Protein AF-A0A1F9ZGQ3-F1 (afdb_monomer_lite)

Foldseek 3Di:
DDDQCLLVLLVQLVVLVVQCVVPVDLVSLVSNLVSLVVSLVSCVPDPDPVLNVLSVQLNVLSVLLSVLVVLVVVLVVVLVVLLVVLVVVLVVLVVVLVVCCVPDPDDDPVSVVVSVVVSVVSVVVSVVVVVVSQVSLVVSLVVLLVVLLVLQLVVLCVVVPDDDPVSNVVSVCVSVVVVCVCVDPPNGSVNSSVVSSVSSVVSSVVSSVVSSVVSD

Structure (mmCIF, N/CA/C/O backbone):
data_AF-A0A1F9ZGQ3-F1
#
_entry.id   AF-A0A1F9ZGQ3-F1
#
loop_
_atom_site.group_PDB
_atom_site.id
_atom_site.type_symbol
_atom_site.label_atom_id
_atom_site.label_alt_id
_atom_site.label_comp_id
_atom_site.label_asym_id
_atom_site.label_entity_id
_atom_site.label_seq_id
_atom_site.pdbx_PDB_ins_code
_atom_site.Cartn_x
_atom_site.Cartn_y
_atom_site.Cartn_z
_atom_site.occupancy
_atom_site.B_iso_or_equiv
_atom_site.auth_seq_id
_atom_site.auth_comp_id
_atom_site.auth_asym_id
_atom_site.auth_atom_id
_atom_site.pdbx_PDB_model_num
ATOM 1 N N . MET A 1 1 ? 33.046 -3.293 -25.796 1.00 32.16 1 MET A N 1
ATOM 2 C CA . MET A 1 1 ? 31.902 -2.471 -25.339 1.00 32.16 1 MET A CA 1
ATOM 3 C C . MET A 1 1 ? 31.635 -2.837 -23.889 1.00 32.16 1 MET A C 1
ATOM 5 O O . MET A 1 1 ? 31.485 -4.028 -23.635 1.00 32.16 1 MET A O 1
ATOM 9 N N . PRO A 1 2 ? 31.697 -1.900 -22.931 1.00 33.59 2 PRO A N 1
ATOM 10 C CA . PRO A 1 2 ? 31.546 -2.249 -21.526 1.00 33.59 2 PRO A CA 1
ATOM 11 C C . PRO A 1 2 ? 30.095 -2.670 -21.285 1.00 33.59 2 PRO A C 1
ATOM 13 O O . PRO A 1 2 ? 29.173 -1.940 -21.646 1.00 33.59 2 PRO A O 1
ATOM 16 N N . LYS A 1 3 ? 29.901 -3.866 -20.717 1.00 43.22 3 LYS A N 1
ATOM 17 C CA . LYS A 1 3 ? 28.611 -4.295 -20.170 1.00 43.22 3 LYS A CA 1
ATOM 18 C C . LYS A 1 3 ? 28.161 -3.207 -19.194 1.00 43.22 3 LYS A C 1
ATOM 20 O O . LYS A 1 3 ? 28.879 -2.890 -18.249 1.00 43.22 3 LYS A O 1
ATOM 25 N N . THR A 1 4 ? 27.042 -2.572 -19.503 1.00 48.12 4 THR A N 1
ATOM 26 C CA . THR A 1 4 ? 26.415 -1.504 -18.727 1.00 48.12 4 THR A CA 1
ATOM 27 C C . THR A 1 4 ? 26.334 -1.905 -17.251 1.00 48.12 4 THR A C 1
ATOM 29 O O . THR A 1 4 ? 25.963 -3.033 -16.933 1.00 48.12 4 THR A O 1
ATOM 32 N N . GLY A 1 5 ? 26.670 -0.986 -16.339 1.00 54.16 5 GLY A N 1
ATOM 33 C CA . GLY A 1 5 ? 26.722 -1.225 -14.886 1.00 54.16 5 GLY A CA 1
ATOM 34 C C . GLY A 1 5 ? 25.419 -1.724 -14.240 1.00 54.16 5 GLY A C 1
ATOM 35 O O . GLY A 1 5 ? 25.433 -2.069 -13.066 1.00 54.16 5 GLY A O 1
ATOM 36 N N . ALA A 1 6 ? 24.323 -1.821 -15.000 1.00 53.94 6 ALA A N 1
ATOM 37 C CA . ALA A 1 6 ? 23.036 -2.370 -14.582 1.00 53.94 6 ALA A CA 1
ATOM 38 C C . ALA A 1 6 ? 23.110 -3.843 -14.134 1.00 53.94 6 ALA A C 1
ATOM 40 O O . ALA A 1 6 ? 22.459 -4.211 -13.160 1.00 53.94 6 ALA A O 1
ATOM 41 N N . GLY A 1 7 ? 23.960 -4.669 -14.759 1.00 58.22 7 GLY A N 1
ATOM 42 C CA . GLY A 1 7 ? 24.117 -6.079 -14.366 1.00 58.22 7 GLY A CA 1
ATOM 43 C C . GLY A 1 7 ? 24.691 -6.268 -12.954 1.00 58.22 7 GLY A C 1
ATOM 44 O O . GLY A 1 7 ? 24.375 -7.248 -12.285 1.00 58.22 7 GLY A O 1
ATOM 45 N N . ASN A 1 8 ? 25.471 -5.299 -12.457 1.00 68.94 8 ASN A N 1
ATOM 46 C CA . ASN A 1 8 ? 25.998 -5.314 -11.087 1.00 68.94 8 ASN A CA 1
ATOM 47 C C . ASN A 1 8 ? 24.948 -4.902 -10.037 1.00 68.94 8 ASN A C 1
ATOM 49 O O . ASN A 1 8 ? 25.186 -5.080 -8.846 1.00 68.94 8 ASN A O 1
ATOM 53 N N . LEU A 1 9 ? 23.801 -4.354 -10.457 1.00 71.00 9 LEU A N 1
ATOM 54 C CA . LEU A 1 9 ? 22.743 -3.867 -9.564 1.00 71.00 9 LEU A CA 1
ATOM 55 C C . LEU A 1 9 ? 21.660 -4.923 -9.292 1.00 71.00 9 LEU A C 1
ATOM 57 O O . LEU A 1 9 ? 20.953 -4.834 -8.292 1.00 71.00 9 LEU A O 1
ATOM 61 N N . ALA A 1 10 ? 21.554 -5.949 -10.144 1.00 75.44 10 ALA A N 1
ATOM 62 C CA . ALA A 1 10 ? 20.533 -6.990 -10.030 1.00 75.44 10 ALA A CA 1
ATOM 63 C C . ALA A 1 10 ? 20.680 -7.850 -8.761 1.00 75.44 10 ALA A C 1
ATOM 65 O O . ALA A 1 10 ? 19.680 -8.193 -8.134 1.00 75.44 10 ALA A O 1
ATOM 66 N N . GLY A 1 11 ? 21.916 -8.170 -8.359 1.00 80.31 11 GLY A N 1
ATOM 67 C CA . GLY A 1 11 ? 22.199 -8.982 -7.168 1.00 80.31 11 GLY A CA 1
ATOM 68 C C . GLY A 1 11 ? 21.742 -8.313 -5.863 1.00 80.31 11 GLY A C 1
ATOM 69 O O . GLY A 1 11 ? 20.856 -8.853 -5.197 1.00 80.31 11 GLY A O 1
ATOM 70 N N . PRO A 1 12 ? 22.268 -7.118 -5.521 1.00 85.38 12 PRO A N 1
ATOM 71 C CA . PRO A 1 12 ? 21.856 -6.380 -4.322 1.00 85.38 12 PRO A CA 1
ATOM 72 C C . PRO A 1 12 ? 20.349 -6.095 -4.270 1.00 85.38 12 PRO A C 1
ATOM 74 O O . PRO A 1 12 ? 19.721 -6.223 -3.217 1.00 85.38 12 PRO A O 1
ATOM 77 N N . PHE A 1 13 ? 19.742 -5.785 -5.420 1.00 82.62 13 PHE A N 1
ATOM 78 C CA . PHE A 1 13 ? 18.298 -5.601 -5.537 1.00 82.62 13 PHE A CA 1
ATOM 79 C C . PHE A 1 13 ? 17.508 -6.869 -5.204 1.00 82.62 13 PHE A C 1
ATOM 81 O O . PHE A 1 13 ? 16.570 -6.818 -4.409 1.00 82.62 13 PHE A O 1
ATOM 88 N N . GLN A 1 14 ? 17.880 -8.009 -5.790 1.00 80.75 14 GLN A N 1
ATOM 89 C CA . GLN A 1 14 ? 17.200 -9.282 -5.562 1.00 80.75 14 GLN A CA 1
ATOM 90 C C . GLN A 1 14 ? 17.292 -9.713 -4.090 1.00 80.75 14 GLN A C 1
ATOM 92 O O . GLN A 1 14 ? 16.313 -10.216 -3.529 1.00 80.75 14 GLN A O 1
ATOM 97 N N . GLU A 1 15 ? 18.436 -9.481 -3.445 1.00 81.88 15 GLU A N 1
ATOM 98 C CA . GLU A 1 15 ? 18.605 -9.716 -2.009 1.00 81.88 15 GLU A CA 1
ATOM 99 C C . GLU A 1 15 ? 17.685 -8.823 -1.170 1.00 81.88 15 GLU A C 1
ATOM 101 O O . GLU A 1 15 ? 17.003 -9.314 -0.267 1.00 81.88 15 GLU A O 1
ATOM 106 N N . ALA A 1 16 ? 17.625 -7.523 -1.476 1.00 79.06 16 ALA A N 1
ATOM 107 C CA . ALA A 1 16 ? 16.759 -6.587 -0.768 1.00 79.06 16 ALA A CA 1
ATOM 108 C C . ALA A 1 16 ? 15.270 -6.908 -0.969 1.00 79.06 16 ALA A C 1
ATOM 110 O O . ALA A 1 16 ? 14.500 -6.849 -0.010 1.00 79.06 16 ALA A O 1
ATOM 111 N N . LEU A 1 17 ? 14.873 -7.313 -2.178 1.00 75.00 17 LEU A N 1
ATOM 112 C CA . LEU A 1 17 ? 13.509 -7.735 -2.487 1.00 75.00 17 LEU A CA 1
ATOM 113 C C . LEU A 1 17 ? 13.118 -8.986 -1.692 1.00 75.00 17 LEU A C 1
ATOM 115 O O . LEU A 1 17 ? 12.064 -9.023 -1.060 1.00 75.00 17 LEU A O 1
ATOM 119 N N . THR A 1 18 ? 13.994 -9.992 -1.672 1.00 72.62 18 THR A N 1
ATOM 120 C CA . THR A 1 18 ? 13.776 -11.226 -0.904 1.00 72.62 18 THR A CA 1
ATOM 121 C C . THR A 1 18 ? 13.649 -10.917 0.586 1.00 72.62 18 THR A C 1
ATOM 123 O O . THR A 1 18 ? 12.718 -11.384 1.239 1.00 72.62 18 THR A O 1
ATOM 126 N N . ALA A 1 19 ? 14.534 -10.072 1.124 1.00 70.44 19 ALA A N 1
ATOM 127 C CA . ALA A 1 19 ? 14.479 -9.657 2.520 1.00 70.44 19 ALA A CA 1
ATOM 128 C C . ALA A 1 19 ? 13.178 -8.910 2.858 1.00 70.44 19 ALA A C 1
ATOM 130 O O . ALA A 1 19 ? 12.594 -9.173 3.911 1.00 70.44 19 ALA A O 1
ATOM 131 N N . ALA A 1 20 ? 12.707 -8.025 1.973 1.00 69.06 20 ALA A N 1
ATOM 132 C CA . ALA A 1 20 ? 11.453 -7.296 2.150 1.00 69.06 20 ALA A CA 1
ATOM 133 C C . ALA A 1 20 ? 10.247 -8.244 2.243 1.00 69.06 20 ALA A C 1
ATOM 135 O O . ALA A 1 20 ? 9.419 -8.078 3.135 1.00 69.06 20 ALA A O 1
ATOM 136 N N . PHE A 1 21 ? 10.184 -9.289 1.411 1.00 64.31 21 PHE A N 1
ATOM 137 C CA . PHE A 1 21 ? 9.090 -10.267 1.473 1.00 64.31 21 PHE A CA 1
ATOM 138 C C . PHE A 1 21 ? 9.198 -11.259 2.623 1.00 64.31 21 PHE A C 1
ATOM 140 O O . PHE A 1 21 ? 8.177 -11.647 3.182 1.00 64.31 21 PHE A O 1
ATOM 147 N N . SER A 1 22 ? 10.407 -11.690 2.984 1.00 58.12 22 SER A N 1
ATOM 148 C CA . SER A 1 22 ? 10.576 -12.645 4.081 1.00 58.12 22 SER A CA 1
ATOM 149 C C . SER A 1 22 ? 10.334 -12.017 5.449 1.00 58.12 22 SER A C 1
ATOM 151 O O . SER A 1 22 ? 9.858 -12.700 6.350 1.00 58.12 22 SER A O 1
ATOM 153 N N . ARG A 1 23 ? 10.694 -10.740 5.626 1.00 64.62 23 ARG A N 1
ATOM 154 C CA . ARG A 1 23 ? 10.598 -10.062 6.925 1.00 64.62 23 ARG A CA 1
ATOM 155 C C . ARG A 1 23 ? 9.358 -9.190 7.063 1.00 64.62 23 ARG A C 1
ATOM 157 O O . ARG A 1 23 ? 8.849 -9.069 8.169 1.00 64.62 23 ARG A O 1
ATOM 164 N N . MET A 1 24 ? 8.892 -8.592 5.962 1.00 61.31 24 MET A N 1
ATOM 165 C CA . MET A 1 24 ? 7.764 -7.650 5.928 1.00 61.31 24 MET A CA 1
ATOM 166 C C . MET A 1 24 ? 7.847 -6.553 7.004 1.00 61.31 24 MET A C 1
ATOM 168 O O . MET A 1 24 ? 6.832 -6.122 7.547 1.00 61.31 24 MET A O 1
ATOM 172 N N . ASP A 1 25 ? 9.065 -6.107 7.325 1.00 67.38 25 ASP A N 1
ATOM 173 C CA . ASP A 1 25 ? 9.312 -5.045 8.296 1.00 67.38 25 ASP A CA 1
ATOM 174 C C . ASP A 1 25 ? 9.717 -3.726 7.611 1.00 67.38 25 ASP A C 1
ATOM 176 O O . ASP A 1 25 ? 10.101 -3.684 6.431 1.00 67.38 25 ASP A O 1
ATOM 180 N N . ASP A 1 26 ? 9.608 -2.628 8.363 1.00 74.25 26 ASP A N 1
ATOM 181 C CA . ASP A 1 26 ? 9.894 -1.276 7.873 1.00 74.25 26 ASP A CA 1
ATOM 182 C C . ASP A 1 26 ? 11.351 -1.167 7.388 1.00 74.25 26 ASP A C 1
ATOM 184 O O . ASP A 1 26 ? 11.624 -0.539 6.367 1.00 74.25 26 ASP A O 1
ATOM 188 N N . GLY A 1 27 ? 12.293 -1.830 8.069 1.00 76.56 27 GLY A N 1
ATOM 189 C CA . GLY A 1 27 ? 13.718 -1.790 7.737 1.00 76.56 27 GLY A CA 1
ATOM 190 C C . GLY A 1 27 ? 14.042 -2.485 6.414 1.00 76.56 27 GLY A C 1
ATOM 191 O O . GLY A 1 27 ? 14.805 -1.960 5.601 1.00 76.56 27 GLY A O 1
ATOM 192 N N . ALA A 1 28 ? 13.436 -3.640 6.158 1.00 73.94 28 ALA A N 1
ATOM 193 C CA . ALA A 1 28 ? 13.592 -4.389 4.921 1.00 73.94 28 ALA A CA 1
ATOM 194 C C . ALA A 1 28 ? 12.938 -3.655 3.739 1.00 73.94 28 ALA A C 1
ATOM 196 O O . ALA A 1 28 ? 13.530 -3.568 2.661 1.00 73.94 28 ALA A O 1
ATOM 197 N N . THR A 1 29 ? 11.771 -3.043 3.960 1.00 76.94 29 THR A N 1
ATOM 198 C CA . THR A 1 29 ? 11.089 -2.207 2.956 1.00 76.94 29 THR A CA 1
ATOM 199 C C . THR A 1 29 ? 11.888 -0.936 2.646 1.00 76.94 29 THR A C 1
ATOM 201 O O . THR A 1 29 ? 12.039 -0.552 1.484 1.00 76.94 29 THR A O 1
ATOM 204 N N . PHE A 1 30 ? 12.474 -0.304 3.666 1.00 84.56 30 PHE A N 1
ATOM 205 C CA . PHE A 1 30 ? 13.338 0.863 3.496 1.00 84.56 30 PHE A CA 1
ATOM 206 C C . PHE A 1 30 ? 14.629 0.516 2.748 1.00 84.56 30 PHE A C 1
ATOM 208 O O . PHE A 1 30 ? 15.047 1.256 1.856 1.00 84.56 30 PHE A O 1
ATOM 215 N N . ARG A 1 31 ? 15.233 -0.643 3.042 1.00 87.56 31 ARG A N 1
ATOM 216 C CA . ARG A 1 31 ? 16.387 -1.152 2.291 1.00 87.56 31 ARG A CA 1
ATOM 217 C C . ARG A 1 31 ? 16.041 -1.361 0.817 1.00 87.56 31 ARG A C 1
ATOM 219 O O . ARG A 1 31 ? 16.784 -0.890 -0.037 1.00 87.56 31 ARG A O 1
ATOM 226 N N . LEU A 1 32 ? 14.903 -1.987 0.512 1.00 83.50 32 LEU A N 1
ATOM 227 C CA . LEU A 1 32 ? 14.429 -2.159 -0.866 1.00 83.50 32 LEU A CA 1
ATOM 228 C C . LEU A 1 32 ? 14.282 -0.814 -1.596 1.00 83.50 32 LEU A C 1
ATOM 230 O O . LEU A 1 32 ? 14.764 -0.656 -2.718 1.00 83.50 32 LEU A O 1
ATOM 234 N N . ARG A 1 33 ? 13.679 0.186 -0.942 1.00 89.31 33 ARG A N 1
ATOM 235 C CA . ARG A 1 33 ? 13.581 1.554 -1.475 1.00 89.31 33 ARG A CA 1
ATOM 236 C C . ARG A 1 33 ? 14.959 2.182 -1.723 1.00 89.31 33 ARG A C 1
ATOM 238 O O . ARG A 1 33 ? 15.142 2.875 -2.726 1.00 89.31 33 ARG A O 1
ATOM 245 N N . SER A 1 34 ? 15.913 1.969 -0.816 1.00 88.75 34 SER A N 1
ATOM 246 C CA . SER A 1 34 ? 17.285 2.477 -0.945 1.00 88.75 34 SER A CA 1
ATOM 247 C C . SER A 1 34 ? 17.985 1.894 -2.173 1.00 88.75 34 SER A C 1
ATOM 249 O O . SER A 1 34 ? 18.551 2.651 -2.960 1.00 88.75 34 SER A O 1
ATOM 251 N N . GLU A 1 35 ? 17.892 0.578 -2.386 1.00 89.75 35 GLU A N 1
ATOM 252 C CA . GLU A 1 35 ? 18.458 -0.077 -3.574 1.00 89.75 35 GLU A CA 1
ATOM 253 C C . GLU A 1 35 ? 17.829 0.464 -4.868 1.00 89.75 35 GLU A C 1
ATOM 255 O O . GLU A 1 35 ? 18.538 0.818 -5.809 1.00 89.75 35 GLU A O 1
ATOM 260 N N . LEU A 1 36 ? 16.499 0.615 -4.906 1.00 90.06 36 LEU A N 1
ATOM 261 C CA . LEU A 1 36 ? 15.780 1.208 -6.045 1.00 90.06 36 LEU A CA 1
ATOM 262 C C . LEU A 1 36 ? 16.209 2.653 -6.327 1.00 90.06 36 LEU A C 1
ATOM 264 O O . LEU A 1 36 ? 16.361 3.041 -7.485 1.00 90.06 36 LEU A O 1
ATOM 268 N N . SER A 1 37 ? 16.471 3.442 -5.286 1.00 90.56 37 SER A N 1
ATOM 269 C CA . SER A 1 37 ? 16.961 4.819 -5.431 1.00 90.56 37 SER A CA 1
ATOM 270 C C . SER A 1 37 ? 18.382 4.866 -6.003 1.00 90.56 37 SER A C 1
ATOM 272 O O . SER A 1 37 ? 18.665 5.687 -6.878 1.00 90.56 37 SER A O 1
ATOM 274 N N . ALA A 1 38 ? 19.264 3.967 -5.555 1.00 89.56 38 ALA A N 1
ATOM 275 C CA . ALA A 1 38 ? 20.611 3.833 -6.104 1.00 89.56 38 ALA A CA 1
ATOM 276 C C . ALA A 1 38 ? 20.570 3.394 -7.577 1.00 89.56 38 ALA A C 1
ATOM 278 O O . ALA A 1 38 ? 21.232 4.001 -8.422 1.00 89.56 38 ALA A O 1
ATOM 279 N N . MET A 1 39 ? 19.729 2.410 -7.913 1.00 88.88 39 MET A N 1
ATOM 280 C CA . MET A 1 39 ? 19.502 1.985 -9.297 1.00 88.88 39 MET A CA 1
ATOM 281 C C . MET A 1 39 ? 19.004 3.125 -10.176 1.00 88.88 39 MET A C 1
ATOM 283 O O . MET A 1 39 ? 19.549 3.337 -11.257 1.00 88.88 39 MET A O 1
ATOM 287 N N . ARG A 1 40 ? 18.028 3.904 -9.702 1.00 91.88 40 ARG A N 1
ATOM 288 C CA . ARG A 1 40 ? 17.504 5.064 -10.429 1.00 91.88 40 ARG A CA 1
ATOM 289 C C . ARG A 1 40 ? 18.613 6.050 -10.777 1.00 91.88 40 ARG A C 1
ATOM 291 O O . ARG A 1 40 ? 18.685 6.496 -11.916 1.00 91.88 40 ARG A O 1
ATOM 298 N N . ALA A 1 41 ? 19.499 6.356 -9.828 1.00 89.31 41 ALA A N 1
ATOM 299 C CA . ALA A 1 41 ? 20.612 7.277 -10.050 1.00 89.31 41 ALA A CA 1
ATOM 300 C C . ALA A 1 41 ? 21.588 6.771 -11.127 1.00 89.31 41 ALA A C 1
ATOM 302 O O . ALA A 1 41 ? 22.045 7.553 -11.959 1.00 89.31 41 ALA A O 1
ATOM 303 N N . VAL A 1 42 ? 21.876 5.465 -11.149 1.00 87.00 42 VAL A N 1
ATOM 304 C CA . VAL A 1 42 ? 22.760 4.863 -12.159 1.00 87.00 42 VAL A CA 1
ATOM 305 C C . VAL A 1 42 ? 22.091 4.818 -13.535 1.00 87.00 42 VAL A C 1
ATOM 307 O O . VAL A 1 42 ? 22.718 5.154 -14.540 1.00 87.00 42 VAL A O 1
ATOM 310 N N . VAL A 1 43 ? 20.817 4.425 -13.594 1.00 87.31 43 VAL A N 1
ATOM 311 C CA . VAL A 1 43 ? 20.072 4.269 -14.853 1.00 87.31 43 VAL A CA 1
ATOM 312 C C . VAL A 1 43 ? 19.701 5.625 -15.464 1.00 87.31 43 VAL A C 1
ATOM 314 O O . VAL A 1 43 ? 19.702 5.749 -16.686 1.00 87.31 43 VAL A O 1
ATOM 317 N N . ALA A 1 44 ? 19.473 6.665 -14.656 1.00 86.75 44 ALA A N 1
ATOM 318 C CA . ALA A 1 44 ? 19.154 8.013 -15.136 1.00 86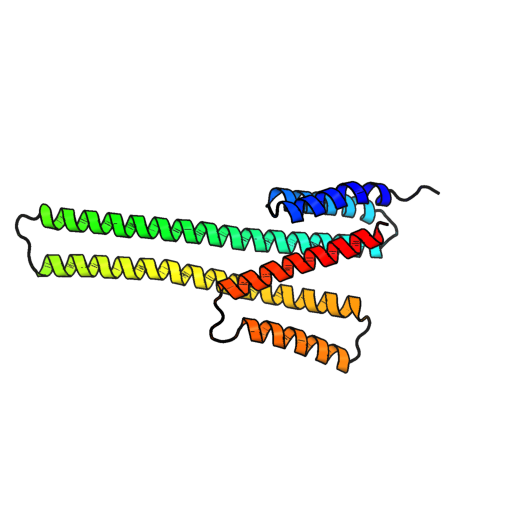.75 44 ALA A CA 1
ATOM 319 C C . ALA A 1 44 ? 20.271 8.640 -15.990 1.00 86.75 44 ALA A C 1
ATOM 321 O O . ALA A 1 44 ? 19.990 9.451 -16.870 1.00 86.75 44 ALA A O 1
ATOM 322 N N . GLY A 1 45 ? 21.531 8.252 -15.765 1.00 79.56 45 GLY A N 1
ATOM 323 C CA . GLY A 1 45 ? 22.664 8.644 -16.613 1.00 79.56 45 GLY A CA 1
ATOM 324 C C . GLY A 1 45 ? 22.802 7.819 -17.902 1.00 79.56 45 GLY A C 1
ATOM 325 O O . GLY A 1 45 ? 23.699 8.074 -18.706 1.00 79.56 45 GLY A O 1
ATOM 326 N N . GLY A 1 46 ? 21.956 6.803 -18.088 1.00 78.31 46 GLY A N 1
ATOM 327 C CA . GLY A 1 46 ? 21.980 5.873 -19.212 1.00 78.31 46 GLY A CA 1
ATOM 328 C C . GLY A 1 46 ? 21.093 6.287 -20.392 1.00 78.31 46 GLY A C 1
ATOM 329 O O . GLY A 1 46 ? 20.371 7.278 -20.359 1.00 78.31 46 GLY A O 1
ATOM 330 N N . LYS A 1 47 ? 21.148 5.492 -21.470 1.00 78.31 47 LYS A N 1
ATOM 331 C CA . LYS A 1 47 ? 20.301 5.666 -22.670 1.00 78.31 47 LYS A CA 1
ATOM 332 C C . LYS A 1 47 ? 18.993 4.865 -22.621 1.00 78.31 47 LYS A C 1
ATOM 334 O O . LYS A 1 47 ? 18.137 5.071 -23.477 1.00 78.31 47 LYS A O 1
ATOM 339 N N . ASP A 1 48 ? 18.856 3.955 -21.660 1.00 85.56 48 ASP A N 1
ATOM 340 C CA . ASP A 1 48 ? 17.719 3.042 -21.557 1.00 85.56 48 ASP A CA 1
ATOM 341 C C . ASP A 1 48 ? 16.568 3.688 -20.773 1.00 85.56 48 ASP A C 1
ATOM 343 O O . ASP A 1 48 ? 16.517 3.661 -19.541 1.00 85.56 48 ASP A O 1
ATOM 347 N N . LYS A 1 49 ? 15.663 4.328 -21.519 1.00 87.44 49 LYS A N 1
ATOM 348 C CA . LYS A 1 49 ? 14.495 5.019 -20.960 1.00 87.44 49 LYS A CA 1
ATOM 349 C C . LYS A 1 49 ? 13.446 4.050 -20.415 1.00 87.44 49 LYS A C 1
ATOM 351 O O . LYS A 1 49 ? 12.747 4.402 -19.469 1.00 87.44 49 LYS A O 1
ATOM 356 N N . ASP A 1 50 ? 13.360 2.847 -20.972 1.00 86.81 50 ASP A N 1
ATOM 357 C CA . ASP A 1 50 ? 12.372 1.848 -20.563 1.00 86.81 50 ASP A CA 1
ATOM 358 C C . ASP A 1 50 ? 12.781 1.189 -19.244 1.00 86.81 50 ASP A C 1
ATOM 360 O O . ASP A 1 50 ? 11.941 0.955 -18.367 1.00 86.81 50 ASP A O 1
ATOM 364 N N . LEU A 1 51 ? 14.082 0.950 -19.057 1.00 88.38 51 LEU A N 1
ATOM 365 C CA . LEU A 1 51 ? 14.627 0.529 -17.772 1.00 88.38 51 LEU A CA 1
ATOM 366 C C . LEU A 1 51 ? 14.434 1.617 -16.710 1.00 88.38 51 LEU A C 1
ATOM 368 O O . LEU A 1 51 ? 13.996 1.302 -15.605 1.00 88.38 51 LEU A O 1
ATOM 372 N N . LEU A 1 52 ? 14.688 2.889 -17.044 1.00 90.81 52 LEU A N 1
ATOM 373 C CA . LEU A 1 52 ? 14.464 4.006 -16.119 1.00 90.81 52 LEU A CA 1
ATOM 374 C C . LEU A 1 52 ? 13.000 4.084 -15.671 1.00 90.81 52 LEU A C 1
ATOM 376 O O . LEU A 1 52 ? 12.734 4.131 -14.472 1.00 90.81 52 LEU A O 1
ATOM 380 N N . ALA A 1 53 ? 12.056 4.013 -16.614 1.00 90.19 53 ALA A N 1
ATOM 381 C CA . ALA A 1 53 ? 10.626 4.013 -16.311 1.00 90.19 53 ALA A CA 1
ATOM 382 C C . ALA A 1 53 ? 10.218 2.821 -15.425 1.00 90.19 53 ALA A C 1
ATOM 384 O O . ALA A 1 53 ? 9.368 2.946 -14.546 1.00 90.19 53 ALA A O 1
ATOM 385 N N . SER A 1 54 ? 10.839 1.657 -15.619 1.00 87.94 54 SER A N 1
ATOM 386 C CA . SER A 1 54 ? 10.569 0.466 -14.803 1.00 87.94 54 SER A CA 1
ATOM 387 C C . SER A 1 54 ? 11.116 0.607 -13.379 1.00 87.94 54 SER A C 1
ATOM 389 O O . SER A 1 54 ? 10.434 0.235 -12.423 1.00 87.94 54 SER A O 1
ATOM 391 N N . VAL A 1 55 ? 12.295 1.220 -13.216 1.00 91.25 55 VAL A N 1
ATOM 392 C CA . VAL A 1 55 ? 12.840 1.576 -11.897 1.00 91.25 55 VAL A CA 1
ATOM 393 C C . VAL A 1 55 ? 11.952 2.603 -11.194 1.00 91.25 55 VAL A C 1
ATOM 395 O O . VAL A 1 55 ? 11.647 2.422 -10.017 1.00 91.25 55 VAL A O 1
ATOM 398 N N . ASP A 1 56 ? 11.506 3.644 -11.901 1.00 93.25 56 ASP A N 1
ATOM 399 C CA . ASP A 1 56 ? 10.633 4.682 -11.342 1.00 93.25 56 ASP A CA 1
ATOM 400 C C . ASP A 1 56 ? 9.309 4.086 -10.839 1.00 93.25 56 ASP A C 1
ATOM 402 O O . ASP A 1 56 ? 8.927 4.330 -9.694 1.00 93.25 56 ASP A O 1
ATOM 406 N N . ARG A 1 57 ? 8.664 3.217 -11.630 1.00 90.88 57 ARG A N 1
ATOM 407 C CA . ARG A 1 57 ? 7.425 2.526 -11.227 1.00 90.88 57 ARG A CA 1
ATOM 408 C C . ARG A 1 57 ? 7.623 1.598 -10.028 1.00 90.88 57 ARG A C 1
ATOM 410 O O . ARG A 1 57 ? 6.779 1.557 -9.136 1.00 90.88 57 ARG A O 1
ATOM 417 N N . ALA A 1 58 ? 8.732 0.857 -9.976 1.00 85.31 58 ALA A N 1
ATOM 418 C CA . ALA A 1 58 ? 9.049 0.008 -8.827 1.00 85.31 58 ALA A CA 1
ATOM 419 C C . ALA A 1 58 ? 9.305 0.838 -7.560 1.00 85.31 58 ALA A C 1
ATOM 421 O O . ALA A 1 58 ? 8.805 0.503 -6.484 1.00 85.31 58 ALA A O 1
ATOM 422 N N . LEU A 1 59 ? 10.043 1.945 -7.683 1.00 91.50 59 LEU A N 1
ATOM 423 C CA . LEU A 1 59 ? 10.317 2.859 -6.577 1.00 91.50 59 LEU A CA 1
ATOM 424 C C . LEU A 1 59 ? 9.036 3.520 -6.058 1.00 91.50 59 LEU A C 1
ATOM 426 O O . LEU A 1 59 ? 8.846 3.624 -4.844 1.00 91.50 59 LEU A O 1
ATOM 430 N N . GLU A 1 60 ? 8.153 3.937 -6.961 1.00 92.31 60 GLU A N 1
ATOM 431 C CA . GLU A 1 60 ? 6.856 4.512 -6.622 1.00 92.31 60 GLU A CA 1
ATOM 432 C C . GLU A 1 60 ? 5.956 3.500 -5.904 1.00 92.31 60 GLU A C 1
ATOM 434 O O . GLU A 1 60 ? 5.445 3.811 -4.827 1.00 92.31 60 GLU A O 1
ATOM 439 N N . ALA A 1 61 ? 5.836 2.271 -6.417 1.00 83.81 61 ALA A N 1
ATOM 440 C CA . ALA A 1 61 ? 5.049 1.215 -5.782 1.00 83.81 61 ALA A CA 1
ATOM 441 C C . ALA A 1 61 ? 5.543 0.890 -4.362 1.00 83.81 61 ALA A C 1
ATOM 443 O O . ALA A 1 61 ? 4.744 0.839 -3.425 1.00 83.81 61 ALA A O 1
ATOM 444 N N . VAL A 1 62 ? 6.861 0.738 -4.172 1.00 83.31 62 VAL A N 1
ATOM 445 C CA . VAL A 1 62 ? 7.460 0.509 -2.843 1.00 83.31 62 VAL A CA 1
ATOM 446 C C . VAL A 1 62 ? 7.239 1.711 -1.924 1.00 83.31 62 VAL A C 1
ATOM 448 O O . VAL A 1 62 ? 6.943 1.541 -0.742 1.00 83.31 62 VAL A O 1
ATOM 451 N N . GLY A 1 63 ? 7.342 2.934 -2.451 1.00 87.31 63 GLY A N 1
ATOM 452 C CA . GLY A 1 63 ? 7.084 4.157 -1.696 1.00 87.31 63 GLY A CA 1
ATOM 453 C C . GLY A 1 63 ? 5.638 4.269 -1.214 1.00 87.31 63 GLY A C 1
ATOM 454 O O . GLY A 1 63 ? 5.414 4.546 -0.035 1.00 87.31 63 GLY A O 1
ATOM 455 N N . ARG A 1 64 ? 4.671 4.008 -2.100 1.00 88.88 64 ARG A N 1
ATOM 456 C CA . ARG A 1 64 ? 3.235 4.018 -1.787 1.00 88.88 64 ARG A CA 1
ATOM 457 C C . ARG A 1 64 ? 2.870 2.907 -0.799 1.00 88.88 64 ARG A C 1
ATOM 459 O O . ARG A 1 64 ? 2.155 3.176 0.163 1.00 88.88 64 ARG A O 1
ATOM 466 N N . PHE A 1 65 ? 3.414 1.699 -0.974 1.00 81.94 65 PHE A N 1
ATOM 467 C CA . PHE A 1 65 ? 3.212 0.599 -0.027 1.00 81.94 65 PHE A CA 1
ATOM 468 C C . PHE A 1 65 ? 3.768 0.929 1.359 1.00 81.94 65 PHE A C 1
ATOM 470 O O . PHE A 1 65 ? 3.062 0.761 2.346 1.00 81.94 65 PHE A O 1
ATOM 477 N N . HIS A 1 66 ? 4.995 1.451 1.447 1.00 83.31 66 HIS A N 1
ATOM 478 C CA . HIS A 1 66 ? 5.593 1.838 2.725 1.00 83.31 66 HIS A CA 1
ATOM 479 C C . HIS A 1 66 ? 4.778 2.923 3.441 1.00 83.31 66 HIS A C 1
ATOM 481 O O . HIS A 1 66 ? 4.563 2.822 4.648 1.00 83.31 66 HIS A O 1
ATOM 487 N N . ALA A 1 67 ? 4.321 3.951 2.715 1.00 87.56 67 ALA A N 1
ATOM 488 C CA . ALA A 1 67 ? 3.478 5.005 3.277 1.00 87.56 67 ALA A CA 1
ATOM 489 C C . ALA A 1 67 ? 2.174 4.421 3.842 1.00 87.56 67 ALA A C 1
ATOM 491 O O . ALA A 1 67 ? 1.893 4.586 5.027 1.00 87.56 67 ALA A O 1
ATOM 492 N N . PHE A 1 68 ? 1.455 3.633 3.037 1.00 83.94 68 PHE A N 1
ATOM 493 C CA . PHE A 1 68 ? 0.214 2.994 3.466 1.00 83.94 68 PHE A CA 1
ATOM 494 C C . PHE A 1 68 ? 0.422 2.043 4.652 1.00 83.94 68 PHE A C 1
ATOM 496 O O . PHE A 1 68 ? -0.304 2.105 5.639 1.00 83.94 68 PHE A O 1
ATOM 503 N N . ALA A 1 69 ? 1.447 1.189 4.599 1.00 79.06 69 ALA A N 1
ATOM 504 C CA . ALA A 1 69 ? 1.779 0.263 5.677 1.00 79.06 69 ALA A CA 1
ATOM 505 C C . ALA A 1 69 ? 2.130 0.995 6.980 1.00 79.06 69 ALA A C 1
ATOM 507 O O . ALA A 1 69 ? 1.708 0.565 8.053 1.00 79.06 69 ALA A O 1
ATOM 508 N N . SER A 1 70 ? 2.851 2.117 6.891 1.00 81.38 70 SER A N 1
ATOM 509 C CA . SER A 1 70 ? 3.188 2.952 8.049 1.00 81.38 70 SER A CA 1
ATOM 510 C C . SER A 1 70 ? 1.944 3.594 8.660 1.00 81.38 70 SER A C 1
ATOM 512 O O . SER A 1 70 ? 1.800 3.597 9.881 1.00 81.38 70 SER A O 1
ATOM 514 N N . GLU A 1 71 ? 1.020 4.089 7.834 1.00 85.00 71 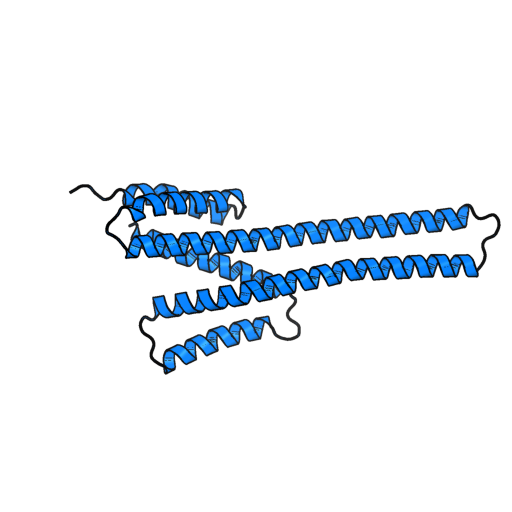GLU A N 1
ATOM 515 C CA . GLU A 1 71 ? -0.239 4.686 8.289 1.00 85.00 71 GLU A CA 1
ATOM 516 C C . GLU A 1 71 ? -1.164 3.641 8.926 1.00 85.00 71 GLU A C 1
ATOM 518 O O . GLU A 1 71 ? -1.684 3.868 10.019 1.00 85.00 71 GLU A O 1
ATOM 523 N N . VAL A 1 72 ? -1.289 2.452 8.325 1.00 78.25 72 VAL A N 1
ATOM 524 C CA . VAL A 1 72 ? -2.039 1.324 8.903 1.00 78.25 72 VAL A CA 1
ATOM 525 C C . VAL A 1 72 ? -1.418 0.870 10.227 1.00 78.25 72 VAL A C 1
ATOM 527 O O . VAL A 1 72 ? -2.133 0.677 11.208 1.00 78.25 72 VAL A O 1
ATOM 530 N N . LYS A 1 73 ? -0.091 0.730 10.305 1.00 74.50 73 LYS A N 1
ATOM 531 C CA . LYS A 1 73 ? 0.612 0.325 11.533 1.00 74.50 73 LYS A CA 1
ATOM 532 C C . LYS A 1 73 ? 0.493 1.379 12.633 1.00 74.50 73 LYS A C 1
ATOM 534 O O . LYS A 1 73 ? 0.213 1.031 13.780 1.00 74.50 73 LYS A O 1
ATOM 539 N N . GLY A 1 74 ? 0.660 2.655 12.286 1.00 69.31 74 GLY A N 1
ATOM 540 C CA . GLY A 1 74 ? 0.443 3.782 13.191 1.00 69.31 74 GLY A CA 1
ATOM 541 C C . GLY A 1 74 ? -0.991 3.814 13.714 1.00 69.31 74 GLY A C 1
ATOM 542 O O . GLY A 1 74 ? -1.205 4.002 14.910 1.00 69.31 74 GLY A O 1
ATOM 543 N N . PHE A 1 75 ? -1.964 3.527 12.850 1.00 70.56 75 PHE A N 1
ATOM 544 C CA . PHE A 1 75 ? -3.363 3.399 13.231 1.00 70.56 75 PHE A CA 1
ATOM 545 C C . PHE A 1 75 ? -3.613 2.225 14.188 1.00 70.56 75 PHE A C 1
ATOM 547 O O . PHE A 1 75 ? -4.246 2.420 15.223 1.00 70.56 75 PHE A O 1
ATOM 554 N N . VAL A 1 76 ? -3.102 1.024 13.892 1.00 67.31 76 VAL A N 1
ATOM 555 C CA . VAL A 1 76 ? -3.263 -0.160 14.758 1.00 67.31 76 VAL A CA 1
ATOM 556 C C . VAL A 1 76 ? -2.655 0.094 16.138 1.00 67.31 76 VAL A C 1
ATOM 558 O O . VAL A 1 76 ? -3.326 -0.110 17.147 1.00 67.31 76 VAL A O 1
ATOM 561 N N . LEU A 1 77 ? -1.429 0.624 16.190 1.00 61.59 77 LEU A N 1
ATOM 562 C CA . LEU A 1 77 ? -0.769 0.974 17.447 1.00 61.59 77 LEU A CA 1
ATOM 563 C C . LEU A 1 77 ? -1.538 2.063 18.204 1.00 61.59 77 LEU A C 1
ATOM 565 O O . LEU A 1 77 ? -1.769 1.924 19.403 1.00 61.59 77 LEU A O 1
ATOM 569 N N . SER A 1 78 ? -1.979 3.124 17.522 1.00 55.84 78 SER A N 1
ATOM 570 C CA . SER A 1 78 ? -2.779 4.184 18.142 1.00 55.84 78 SER A CA 1
ATOM 571 C C . SER A 1 78 ? -4.103 3.650 18.679 1.00 55.84 78 SER A C 1
ATOM 573 O O . SER A 1 78 ? -4.496 4.031 19.776 1.00 55.84 78 SER A O 1
ATOM 575 N N . ARG A 1 79 ? -4.783 2.762 17.948 1.00 64.50 79 ARG A N 1
ATOM 576 C CA . ARG A 1 79 ? -6.030 2.127 18.386 1.00 64.50 79 ARG A CA 1
ATOM 577 C C . ARG A 1 79 ? -5.802 1.295 19.646 1.00 64.50 79 ARG A C 1
ATOM 579 O O . ARG A 1 79 ? -6.584 1.411 20.585 1.00 64.50 79 ARG A O 1
ATOM 586 N N . ASP A 1 80 ? -4.715 0.529 19.703 1.00 60.41 80 ASP A N 1
ATOM 587 C CA . ASP A 1 80 ? -4.359 -0.283 20.870 1.00 60.41 80 ASP A CA 1
ATOM 588 C C . ASP A 1 80 ? -4.003 0.579 22.092 1.00 60.41 80 ASP A C 1
ATOM 590 O O . ASP A 1 80 ? -4.424 0.273 23.211 1.00 60.41 80 ASP A O 1
ATOM 594 N N . PHE A 1 81 ? -3.267 1.679 21.899 1.00 56.53 81 PHE A N 1
ATOM 595 C CA . PHE A 1 81 ? -2.970 2.636 22.969 1.00 56.53 81 PHE A CA 1
ATOM 596 C C . PHE A 1 81 ? -4.221 3.383 23.437 1.00 56.53 81 PHE A C 1
ATOM 598 O O . PHE A 1 81 ? -4.427 3.486 24.642 1.00 56.53 81 PHE A O 1
ATOM 605 N N . SER A 1 82 ? -5.086 3.847 22.532 1.00 55.00 82 SER A N 1
ATOM 606 C CA . SER A 1 82 ? -6.346 4.514 22.881 1.00 55.00 82 SER A CA 1
ATOM 607 C C . SER A 1 82 ? -7.328 3.569 23.578 1.00 55.00 82 SER A C 1
ATOM 609 O O . SER A 1 82 ? -7.982 3.977 24.534 1.00 55.00 82 SER A O 1
ATOM 611 N N . ALA A 1 83 ? -7.398 2.298 23.171 1.00 59.59 83 ALA A N 1
ATOM 612 C CA . ALA A 1 83 ? -8.206 1.286 23.851 1.00 59.59 83 ALA A CA 1
ATOM 613 C C . ALA A 1 83 ? -7.683 0.999 25.269 1.00 59.59 83 ALA A C 1
ATOM 615 O O . ALA A 1 83 ? -8.466 0.922 26.214 1.00 59.59 83 ALA A O 1
ATOM 616 N N . LYS A 1 84 ? -6.358 0.896 25.444 1.00 55.09 84 LYS A N 1
ATOM 617 C CA . LYS A 1 84 ? -5.732 0.734 26.768 1.00 55.09 84 LYS A CA 1
ATOM 618 C C . LYS A 1 84 ? -5.897 1.973 27.649 1.00 55.09 84 LYS A C 1
ATOM 620 O O . LYS A 1 84 ? -6.252 1.829 28.811 1.00 55.09 84 LYS A O 1
ATOM 625 N N . ALA A 1 85 ? -5.682 3.173 27.111 1.00 53.97 85 ALA A N 1
ATOM 626 C CA . ALA A 1 85 ? -5.886 4.435 27.824 1.00 53.97 85 ALA A CA 1
ATOM 627 C C . ALA A 1 85 ? -7.343 4.581 28.279 1.00 53.97 85 ALA A C 1
ATOM 629 O O . ALA A 1 85 ? -7.597 4.843 29.446 1.00 53.97 85 ALA A O 1
ATOM 630 N N . SER A 1 86 ? -8.297 4.265 27.401 1.00 52.03 86 SER A N 1
ATOM 631 C CA . SER A 1 86 ? -9.711 4.212 27.759 1.00 52.03 86 SER A CA 1
ATOM 632 C C . SER A 1 86 ? -10.009 3.218 28.887 1.00 52.03 86 SER A C 1
ATOM 634 O O . SER A 1 86 ? -10.871 3.505 29.715 1.00 52.03 86 SER A O 1
ATOM 636 N N . LEU A 1 87 ? -9.367 2.047 28.914 1.00 54.31 87 LEU A N 1
ATOM 637 C CA . LEU A 1 87 ? -9.542 1.081 30.003 1.00 54.31 87 LEU A CA 1
ATOM 638 C C . LEU A 1 87 ? -8.997 1.625 31.328 1.00 54.31 87 LEU A C 1
ATOM 640 O O . LEU A 1 87 ? -9.638 1.440 32.361 1.00 54.31 87 LEU A O 1
ATOM 644 N N . TYR A 1 88 ? -7.854 2.317 31.302 1.00 51.31 88 TYR A N 1
ATOM 645 C CA . TYR A 1 88 ? -7.307 2.987 32.483 1.00 51.31 88 TYR A CA 1
ATOM 646 C C . TYR A 1 88 ? -8.195 4.139 32.962 1.00 51.31 88 TYR A C 1
ATOM 648 O O . TYR A 1 88 ? -8.406 4.254 34.165 1.00 51.31 88 TYR A O 1
ATOM 656 N N . ASP A 1 89 ? -8.769 4.933 32.056 1.00 55.72 89 ASP A N 1
ATOM 657 C CA . ASP A 1 89 ? -9.700 6.011 32.408 1.00 55.72 89 ASP A CA 1
ATOM 658 C C . ASP A 1 89 ? -10.973 5.453 33.055 1.00 55.72 89 ASP A C 1
ATOM 660 O O . ASP A 1 89 ? -11.372 5.905 34.126 1.00 55.72 89 ASP A O 1
ATOM 664 N N . ILE A 1 90 ? -11.572 4.408 32.471 1.00 53.44 90 ILE A N 1
ATOM 665 C CA . ILE A 1 90 ? -12.737 3.726 33.059 1.00 53.44 90 ILE A CA 1
ATOM 666 C C . ILE A 1 90 ? -12.379 3.125 34.428 1.00 53.44 90 ILE A C 1
ATOM 668 O O . ILE A 1 90 ? -13.143 3.264 35.382 1.00 53.44 90 ILE A O 1
ATOM 672 N N . GLY A 1 91 ? -11.211 2.485 34.549 1.00 47.19 91 GLY A N 1
ATOM 673 C CA . GLY A 1 91 ? -10.733 1.909 35.807 1.00 47.19 91 GLY A CA 1
ATOM 674 C C . GLY A 1 91 ? -10.487 2.957 36.898 1.00 47.19 91 GLY A C 1
ATOM 675 O O . GLY A 1 91 ? -10.897 2.759 38.038 1.00 47.19 91 GLY A O 1
ATOM 676 N N . SER A 1 92 ? -9.876 4.090 36.547 1.00 50.94 92 SER A N 1
ATOM 677 C CA . SER A 1 92 ? -9.622 5.225 37.444 1.00 50.94 92 SER A CA 1
ATOM 678 C C . SER A 1 92 ? -10.925 5.849 37.950 1.00 50.94 92 SER A C 1
ATOM 680 O O . SER A 1 92 ? -11.093 6.063 39.151 1.00 50.94 92 SER A O 1
ATOM 682 N N . ILE A 1 93 ? -11.895 6.058 37.056 1.00 54.59 93 ILE A N 1
ATOM 683 C CA . ILE A 1 93 ? -13.208 6.607 37.411 1.00 54.59 93 ILE A CA 1
ATOM 684 C C . ILE A 1 93 ? -13.975 5.641 38.328 1.00 54.59 93 ILE A C 1
ATOM 686 O O . ILE A 1 93 ? -14.548 6.083 39.322 1.00 54.59 93 ILE A O 1
ATOM 690 N N . GLY A 1 94 ? -13.934 4.331 38.061 1.00 49.91 94 GLY A N 1
ATOM 691 C CA . GLY A 1 94 ? -14.553 3.324 38.930 1.00 49.91 94 GLY A CA 1
ATOM 692 C C . GLY A 1 94 ? -13.938 3.276 40.336 1.00 49.91 94 GLY A C 1
ATOM 693 O O . GLY A 1 94 ? -14.663 3.163 41.324 1.00 49.91 94 GLY A O 1
ATOM 694 N N . ILE A 1 95 ? -12.613 3.429 40.454 1.00 51.97 95 ILE A N 1
ATOM 695 C CA . ILE A 1 95 ? -11.921 3.519 41.752 1.00 51.97 95 ILE A CA 1
ATOM 696 C C . ILE A 1 95 ? -12.362 4.773 42.518 1.00 51.97 95 ILE A C 1
ATOM 698 O O . ILE A 1 95 ? -12.722 4.668 43.689 1.00 51.97 95 ILE A O 1
ATOM 702 N N . LEU A 1 96 ? -12.409 5.933 41.855 1.00 53.25 96 LEU A N 1
ATOM 703 C CA . LEU A 1 96 ? -12.863 7.193 42.456 1.00 53.25 96 LEU A CA 1
ATOM 704 C C . LEU A 1 96 ? -14.335 7.143 42.888 1.00 53.25 96 LEU A C 1
ATOM 706 O O . LEU A 1 96 ? -14.718 7.769 43.876 1.00 53.25 96 LEU A O 1
ATOM 710 N N . ALA A 1 97 ? -15.184 6.413 42.167 1.00 51.56 97 ALA A N 1
ATOM 711 C CA . ALA A 1 97 ? -16.582 6.239 42.536 1.00 51.56 97 ALA A CA 1
ATOM 712 C C . ALA A 1 97 ? -16.748 5.352 43.775 1.00 51.56 97 ALA A C 1
ATOM 714 O O . ALA A 1 97 ? -17.496 5.705 44.689 1.00 51.56 97 ALA A O 1
ATOM 715 N N . VAL A 1 98 ? -16.004 4.245 43.846 1.00 54.88 98 VAL A N 1
ATOM 716 C CA . VAL A 1 98 ? -15.961 3.377 45.032 1.00 54.88 98 VAL A CA 1
ATOM 717 C C . VAL A 1 98 ? -15.403 4.137 46.236 1.00 54.88 98 VAL A C 1
ATOM 719 O O . VAL A 1 98 ? -16.006 4.103 47.307 1.00 54.88 98 VAL A O 1
ATOM 722 N N . GLU A 1 99 ? -14.311 4.882 46.061 1.00 51.66 99 GLU A N 1
ATOM 723 C CA . GLU A 1 99 ? -13.731 5.735 47.101 1.00 51.66 99 GLU A CA 1
ATOM 724 C C . GLU A 1 99 ? -14.748 6.765 47.612 1.00 51.66 99 GLU A C 1
ATOM 726 O O . GLU A 1 99 ? -14.965 6.860 48.819 1.00 51.66 99 GLU A O 1
ATOM 731 N N . ASN A 1 100 ? -15.437 7.478 46.714 1.00 56.28 100 ASN A N 1
ATOM 732 C CA . ASN A 1 100 ? -16.448 8.477 47.077 1.00 56.28 100 ASN A CA 1
ATOM 733 C C . ASN A 1 100 ? -17.651 7.887 47.825 1.00 56.28 100 ASN A C 1
ATOM 735 O O . ASN A 1 100 ? -18.266 8.577 48.636 1.00 56.28 100 ASN A O 1
ATOM 739 N N . ILE A 1 101 ? -18.019 6.632 47.557 1.00 57.81 101 ILE A N 1
ATOM 740 C CA . ILE A 1 101 ? -19.087 5.938 48.289 1.00 57.81 101 ILE A CA 1
ATOM 741 C C . ILE A 1 101 ? -18.601 5.532 49.683 1.00 57.81 101 ILE A C 1
ATOM 743 O O . ILE A 1 101 ? -19.319 5.737 50.660 1.00 57.81 101 ILE A O 1
ATOM 747 N N . LEU A 1 102 ? -17.390 4.976 49.780 1.00 55.31 102 LEU A N 1
ATOM 748 C CA . LEU A 1 102 ? -16.817 4.473 51.032 1.00 55.31 102 LEU A CA 1
ATOM 749 C C . LEU A 1 102 ? -16.418 5.586 52.011 1.00 55.31 102 LEU A C 1
ATOM 751 O O . LEU A 1 102 ? -16.436 5.366 53.218 1.00 55.31 102 LEU A O 1
ATOM 755 N N . THR A 1 103 ? -16.068 6.769 51.506 1.00 59.00 103 THR A N 1
ATOM 756 C CA . THR A 1 103 ? -15.631 7.922 52.315 1.00 59.00 103 THR A CA 1
ATOM 757 C C . THR A 1 103 ? -16.745 8.932 52.604 1.00 59.00 103 THR A C 1
ATOM 759 O O . THR A 1 103 ? -16.521 9.915 53.308 1.00 59.00 103 THR A O 1
ATOM 762 N N . ALA A 1 104 ? -17.961 8.721 52.091 1.00 59.16 104 ALA A N 1
ATOM 763 C CA . ALA A 1 104 ? -19.065 9.651 52.300 1.00 59.16 104 ALA A CA 1
ATOM 764 C C . ALA A 1 104 ? -19.703 9.515 53.694 1.00 59.16 104 ALA A C 1
ATOM 766 O O . ALA A 1 104 ? -20.305 8.492 54.007 1.00 59.16 104 ALA A O 1
ATOM 767 N N . ASP A 1 105 ? -19.728 10.616 54.457 1.00 57.00 105 ASP A N 1
ATOM 768 C CA . ASP A 1 105 ? -20.432 10.716 55.753 1.00 57.00 105 ASP A CA 1
ATOM 769 C C . ASP A 1 105 ? -21.937 10.370 55.677 1.00 57.00 105 ASP A C 1
ATOM 771 O O . ASP A 1 105 ? -22.531 9.916 56.656 1.00 57.00 105 ASP A O 1
ATOM 775 N N . ARG A 1 106 ? -22.583 10.582 54.516 1.00 58.38 106 ARG A N 1
ATOM 776 C CA . ARG A 1 106 ? -23.943 10.102 54.200 1.00 58.38 106 ARG A CA 1
ATOM 777 C C . ARG A 1 106 ? -24.062 9.736 52.720 1.00 58.38 106 ARG A C 1
ATOM 779 O O . ARG A 1 106 ? -23.979 10.605 51.849 1.00 58.38 106 ARG A O 1
ATOM 786 N N . VAL A 1 107 ? -24.323 8.463 52.435 1.00 58.47 107 VAL A N 1
ATOM 787 C CA . VAL A 1 107 ? -24.618 7.970 51.082 1.00 58.47 107 VAL A CA 1
ATOM 788 C C . VAL A 1 107 ? -26.073 8.309 50.737 1.00 58.47 107 VAL A C 1
ATOM 790 O O . VAL A 1 107 ? -26.990 7.898 51.444 1.00 58.47 107 VAL A O 1
ATOM 793 N N . SER A 1 108 ? -26.305 9.077 49.666 1.00 64.62 108 SER A N 1
ATOM 794 C CA . SER A 1 108 ? -27.653 9.403 49.177 1.00 64.62 108 SER A CA 1
ATOM 795 C C . SER A 1 108 ? -27.913 8.769 47.811 1.00 64.62 108 SER A C 1
ATOM 797 O O . SER A 1 108 ? -27.008 8.661 46.982 1.00 64.62 108 SER A O 1
ATOM 799 N N . LEU A 1 109 ? -29.169 8.386 47.553 1.00 53.00 109 LEU A N 1
ATOM 800 C CA . LEU A 1 109 ? -29.599 7.826 46.265 1.00 53.00 109 LEU A CA 1
ATOM 801 C C . LEU A 1 109 ? -29.280 8.768 45.093 1.00 53.00 109 LEU A C 1
ATOM 803 O O . LEU A 1 109 ? -28.865 8.322 44.029 1.00 53.00 109 LEU A O 1
ATOM 807 N N . PHE A 1 110 ? -29.417 10.078 45.309 1.00 59.88 110 PHE A N 1
ATOM 808 C CA . PHE A 1 110 ? -29.073 11.092 44.315 1.00 59.88 110 PHE A CA 1
ATOM 809 C C . PHE A 1 110 ? -27.571 11.095 43.990 1.00 59.88 110 PHE A C 1
ATOM 811 O O . PHE A 1 110 ? -27.196 11.207 42.829 1.00 59.88 110 PHE A O 1
ATOM 818 N N . ARG A 1 111 ? -26.701 10.910 44.993 1.00 58.97 111 ARG A N 1
ATOM 819 C CA . ARG A 1 111 ? -25.247 10.839 44.790 1.00 58.97 111 ARG A CA 1
ATOM 820 C C . ARG A 1 111 ? -24.847 9.564 44.036 1.00 58.97 111 ARG A C 1
ATOM 822 O O . ARG A 1 111 ? -24.058 9.655 43.107 1.00 58.97 111 ARG A O 1
ATOM 829 N N . LEU A 1 112 ? -25.462 8.422 44.352 1.00 54.84 112 LEU A N 1
ATOM 830 C CA . LEU A 1 112 ? -25.292 7.169 43.599 1.00 54.84 112 LEU A CA 1
ATOM 831 C C . LEU A 1 112 ? -25.732 7.302 42.130 1.00 54.84 112 LEU A C 1
ATOM 833 O O . LEU A 1 112 ? -25.014 6.867 41.234 1.00 54.84 112 LEU A O 1
ATOM 837 N N . LEU A 1 113 ? -26.878 7.944 41.875 1.00 49.59 113 LEU A N 1
ATOM 838 C CA . LEU A 1 113 ? -27.373 8.199 40.517 1.00 49.59 113 LEU A CA 1
ATOM 839 C C . LEU A 1 113 ? -26.447 9.130 39.724 1.00 49.59 113 LEU A C 1
ATOM 841 O O . LEU A 1 113 ? -26.182 8.866 38.555 1.00 49.59 113 LEU A O 1
ATOM 845 N N . MET A 1 114 ? -25.931 10.191 40.349 1.00 60.47 114 MET A N 1
ATOM 846 C CA . MET A 1 114 ? -25.004 11.119 39.694 1.00 60.47 114 MET A CA 1
ATOM 847 C C . MET A 1 114 ? -23.636 10.485 39.411 1.00 60.47 114 MET A C 1
ATOM 849 O O . MET A 1 114 ? -23.080 10.727 38.341 1.00 60.47 114 MET A O 1
ATOM 853 N N . SER A 1 115 ? -23.121 9.638 40.309 1.00 54.62 115 SER A N 1
ATOM 854 C CA . SER A 1 115 ? -21.904 8.851 40.064 1.00 54.62 115 SER A CA 1
ATOM 855 C C . SER A 1 115 ? -22.094 7.874 38.901 1.00 54.62 115 SER A C 1
ATOM 857 O O . SER A 1 115 ? -21.317 7.904 37.948 1.00 54.62 115 SER A O 1
ATOM 859 N N . GLY A 1 116 ? -23.190 7.106 38.899 1.00 55.47 116 GLY A N 1
ATOM 860 C CA . GLY A 1 116 ? -23.506 6.183 37.805 1.00 55.47 116 GLY A CA 1
ATOM 861 C C . GLY A 1 116 ? -23.737 6.880 36.457 1.00 55.47 116 GLY A C 1
ATOM 862 O O . GLY A 1 116 ? -23.319 6.374 35.418 1.00 55.47 116 GLY A O 1
ATOM 863 N N . LEU A 1 117 ? -24.354 8.068 36.451 1.00 60.53 117 LEU A N 1
ATOM 864 C CA . LEU A 1 117 ? -24.534 8.869 35.235 1.00 60.53 117 LEU A CA 1
ATOM 865 C C . LEU A 1 117 ? -23.199 9.418 34.705 1.00 60.53 117 LEU A C 1
ATOM 867 O O . LEU A 1 117 ? -22.966 9.386 33.498 1.00 60.53 117 LEU A O 1
ATOM 871 N N . SER A 1 118 ? -22.315 9.885 35.592 1.00 54.81 118 SER A N 1
ATOM 872 C CA . SER A 1 118 ? -20.970 10.362 35.239 1.00 54.81 118 SER A CA 1
ATOM 873 C C . SER A 1 118 ? -20.123 9.249 34.608 1.00 54.81 118 SER A C 1
ATOM 875 O O . SER A 1 118 ? -19.502 9.447 33.563 1.00 54.81 118 SER A O 1
ATOM 877 N N . GLU A 1 119 ? -20.171 8.045 35.177 1.00 57.88 119 GLU A N 1
ATOM 878 C CA . GLU A 1 119 ? -19.517 6.849 34.631 1.00 57.88 119 GLU A CA 1
ATOM 879 C C . GLU A 1 119 ? -20.115 6.402 33.294 1.00 57.88 119 GLU A C 1
ATOM 881 O O . GLU A 1 119 ? -19.377 6.094 32.357 1.00 57.88 119 GLU A O 1
ATOM 886 N N . GLY A 1 120 ? -21.445 6.418 33.165 1.00 56.22 120 GLY A N 1
ATOM 887 C CA . GLY A 1 120 ? -22.128 6.111 31.909 1.00 56.22 120 GLY A CA 1
ATOM 888 C C . GLY A 1 120 ? -21.730 7.066 30.780 1.00 56.22 120 GLY A C 1
ATOM 889 O O . GLY A 1 120 ? -21.482 6.626 29.658 1.00 56.22 120 GLY A O 1
ATOM 890 N N . LEU A 1 121 ? -21.597 8.363 31.071 1.00 60.66 121 LEU A N 1
ATOM 891 C CA . LEU A 1 121 ? -21.137 9.366 30.106 1.00 60.66 121 LEU A CA 1
ATOM 892 C C . LEU A 1 121 ? -19.652 9.201 29.751 1.00 60.66 121 LEU A C 1
ATOM 894 O O . LEU A 1 121 ? -19.300 9.321 28.578 1.00 60.66 121 LEU A O 1
ATOM 898 N N . ALA A 1 122 ? -18.794 8.862 30.716 1.00 58.84 122 ALA A N 1
ATOM 899 C CA . ALA A 1 122 ? -17.384 8.561 30.460 1.00 58.84 122 ALA A CA 1
ATOM 900 C C . ALA A 1 122 ? -17.207 7.298 29.594 1.00 58.84 122 ALA A C 1
ATOM 902 O O . ALA A 1 122 ? -16.390 7.278 28.673 1.00 58.84 122 ALA A O 1
ATOM 903 N N . PHE A 1 123 ? -18.026 6.267 29.822 1.00 60.94 123 PHE A N 1
ATOM 904 C CA . PHE A 1 123 ? -18.082 5.067 28.985 1.00 60.94 123 PHE A CA 1
ATOM 905 C C . PHE A 1 123 ? -18.596 5.353 27.562 1.00 60.94 123 PHE A C 1
ATOM 907 O O . PHE A 1 123 ? -18.130 4.773 26.581 1.00 60.94 123 PHE A O 1
ATOM 914 N N . LEU A 1 124 ? -19.557 6.263 27.406 1.00 56.31 124 LEU A N 1
ATOM 915 C CA . LEU A 1 124 ? -20.010 6.686 26.079 1.00 56.31 124 LEU A CA 1
ATOM 916 C C . LEU A 1 124 ? -18.932 7.505 25.353 1.00 56.31 124 LEU A C 1
ATOM 918 O O . LEU A 1 124 ? -18.690 7.278 24.166 1.00 56.31 124 LEU A O 1
ATOM 922 N N . ALA A 1 125 ? -18.227 8.388 26.065 1.00 57.34 125 ALA A N 1
ATOM 923 C CA . ALA A 1 125 ? -17.100 9.148 25.526 1.00 57.34 125 ALA A CA 1
ATOM 924 C C . ALA A 1 125 ? -15.939 8.235 25.093 1.00 57.34 125 ALA A C 1
ATOM 926 O O . ALA A 1 125 ? -15.336 8.456 24.043 1.00 57.34 125 ALA A O 1
ATOM 927 N N . SER A 1 126 ? -15.658 7.156 25.827 1.00 56.22 126 SER A N 1
ATOM 928 C CA . SER A 1 126 ? -14.654 6.178 25.402 1.00 56.22 126 SER A CA 1
ATOM 929 C C . SER A 1 126 ? -15.066 5.381 24.164 1.00 56.22 126 SER A C 1
ATOM 931 O O . SER A 1 126 ? -14.238 5.105 23.293 1.00 56.22 126 SER A O 1
ATOM 933 N N . ARG A 1 127 ? -16.359 5.077 24.002 1.00 59.09 127 ARG A N 1
ATOM 934 C CA . ARG A 1 127 ? -16.869 4.525 22.738 1.00 59.09 127 ARG A CA 1
ATOM 935 C C . ARG A 1 127 ? -16.738 5.506 21.578 1.00 59.09 127 ARG A C 1
ATOM 937 O O . ARG A 1 127 ? -16.465 5.068 20.462 1.00 59.09 127 ARG A O 1
ATOM 944 N N . GLN A 1 128 ? -16.849 6.810 21.827 1.00 54.41 128 GLN A N 1
ATOM 945 C CA . GLN A 1 128 ? -16.598 7.843 20.819 1.00 54.41 128 GLN A CA 1
ATOM 946 C C . GLN A 1 128 ? -15.159 7.783 20.277 1.00 54.41 128 GLN A C 1
ATOM 948 O O . GLN A 1 128 ? -14.967 7.956 19.075 1.00 54.41 128 GLN A O 1
ATOM 953 N N . TYR A 1 129 ? -14.162 7.464 21.112 1.00 55.25 129 TYR A N 1
ATOM 954 C CA . TYR A 1 129 ? -12.778 7.250 20.659 1.00 55.25 129 TYR A CA 1
ATOM 955 C C . TYR A 1 129 ? -12.654 6.059 19.697 1.00 55.25 129 TYR A C 1
ATOM 957 O O . TYR A 1 129 ? -11.964 6.147 18.680 1.00 55.25 129 TYR A O 1
ATOM 965 N N . ILE A 1 130 ? -13.372 4.964 19.964 1.00 58.94 130 ILE A N 1
ATOM 966 C CA . ILE A 1 130 ? -13.398 3.781 19.088 1.00 58.94 130 ILE A CA 1
ATOM 967 C C . ILE A 1 130 ? -14.069 4.120 17.745 1.00 58.94 130 ILE A C 1
ATOM 969 O O . ILE A 1 130 ? -13.531 3.794 16.682 1.00 58.94 130 ILE A O 1
ATOM 973 N N . TYR A 1 131 ? -15.193 4.841 17.760 1.00 55.22 131 TYR A N 1
ATOM 974 C CA . TYR A 1 131 ? -15.847 5.305 16.531 1.00 55.22 131 TYR A CA 1
ATOM 975 C C . TYR A 1 131 ? -14.988 6.309 15.747 1.00 55.22 131 TYR A C 1
ATOM 977 O O . TYR A 1 131 ? -14.891 6.202 14.525 1.00 55.22 131 TYR A O 1
ATOM 985 N N . GLY A 1 132 ? -14.299 7.225 16.434 1.00 58.50 132 GLY A N 1
ATOM 986 C CA . GLY A 1 132 ? -13.351 8.161 15.826 1.00 58.50 132 GLY A CA 1
ATOM 987 C C . GLY A 1 132 ? -12.193 7.448 15.126 1.00 58.50 132 GLY A C 1
ATOM 988 O O . GLY A 1 132 ? -11.839 7.806 14.005 1.00 58.50 132 GLY A O 1
ATOM 989 N N . SER A 1 133 ? -11.672 6.368 15.722 1.00 62.03 133 SER A N 1
ATOM 990 C CA . SER A 1 133 ? -10.661 5.528 15.070 1.00 62.03 133 SER A CA 1
ATOM 991 C C . SER A 1 133 ? -11.197 4.877 13.782 1.00 62.03 133 SER A C 1
ATOM 993 O O . SER A 1 133 ? -10.519 4.847 12.760 1.00 62.03 133 SER A O 1
ATOM 995 N N . THR A 1 134 ? -12.464 4.461 13.764 1.00 68.44 134 THR A N 1
ATOM 996 C CA . THR A 1 134 ? -13.080 3.860 12.568 1.00 68.44 134 THR A CA 1
ATOM 997 C C . THR A 1 134 ? -13.193 4.872 11.420 1.00 68.44 134 THR A C 1
ATOM 999 O O . THR A 1 134 ? -12.919 4.530 10.273 1.00 68.44 134 THR A O 1
ATOM 1002 N N . ALA A 1 135 ? -13.516 6.136 11.721 1.00 75.06 135 ALA A N 1
ATOM 1003 C CA . ALA A 1 135 ? -13.598 7.203 10.721 1.00 75.06 135 ALA A CA 1
ATOM 1004 C C . ALA A 1 135 ? -12.234 7.543 10.090 1.00 75.06 135 ALA A C 1
ATOM 1006 O O . ALA A 1 135 ? -12.156 7.793 8.886 1.00 75.06 135 ALA A O 1
ATOM 1007 N N . VAL A 1 136 ? -11.150 7.511 10.877 1.00 77.75 136 VAL A N 1
ATOM 1008 C CA . VAL A 1 136 ? -9.778 7.684 10.363 1.00 77.75 136 VAL A CA 1
ATOM 1009 C C . VAL A 1 136 ? -9.410 6.540 9.421 1.00 77.75 136 VAL A C 1
ATOM 1011 O O . VAL A 1 136 ? -8.911 6.790 8.325 1.00 77.75 136 VAL A O 1
ATOM 1014 N N . L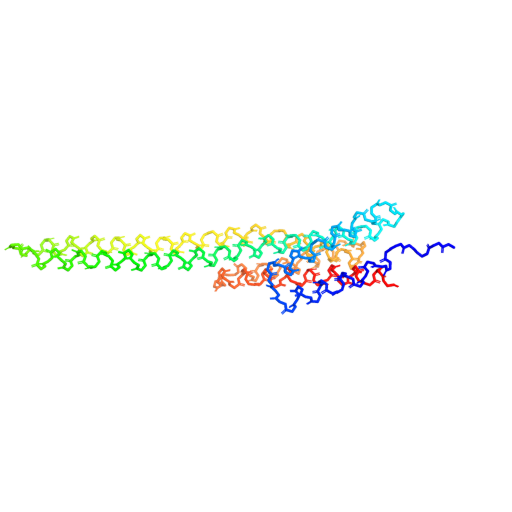EU A 1 137 ? -9.712 5.298 9.804 1.00 79.94 137 LEU A N 1
ATOM 1015 C CA . LEU A 1 137 ? -9.433 4.128 8.974 1.00 79.94 137 LEU A CA 1
ATOM 1016 C C . LEU A 1 137 ? -10.265 4.119 7.681 1.00 79.94 137 LEU A C 1
ATOM 1018 O O . LEU A 1 137 ? -9.786 3.707 6.626 1.00 79.94 137 LEU A O 1
ATOM 1022 N N . GLU A 1 138 ? -11.494 4.632 7.732 1.00 84.00 138 GLU A N 1
ATOM 1023 C CA . GLU A 1 138 ? -12.339 4.787 6.550 1.00 84.00 138 GLU A CA 1
ATOM 1024 C C . GLU A 1 138 ? -11.839 5.894 5.612 1.00 84.00 138 GLU A C 1
ATOM 1026 O O . GLU A 1 138 ? -11.852 5.716 4.393 1.00 84.00 138 GLU A O 1
ATOM 1031 N N . SER A 1 139 ? -11.343 7.006 6.158 1.00 84.94 139 SER A N 1
ATOM 1032 C CA . SER A 1 139 ? -10.667 8.049 5.376 1.00 84.94 139 SER A CA 1
ATOM 1033 C C . SER A 1 139 ? -9.412 7.504 4.689 1.00 84.94 139 SER A C 1
ATOM 1035 O O . SER A 1 139 ? -9.225 7.701 3.487 1.00 84.94 139 SER A O 1
ATOM 1037 N N . LEU A 1 140 ? -8.601 6.736 5.426 1.00 86.31 140 LEU A N 1
ATOM 1038 C CA . LEU A 1 140 ? -7.413 6.067 4.902 1.00 86.31 140 LEU A CA 1
ATOM 1039 C C . LEU A 1 140 ? -7.773 5.132 3.738 1.00 86.31 140 LEU A C 1
ATOM 1041 O O . LEU A 1 140 ? -7.175 5.209 2.666 1.00 86.31 140 LEU A O 1
ATOM 1045 N N . TYR A 1 141 ? -8.803 4.298 3.915 1.00 87.25 141 TYR A N 1
ATOM 1046 C CA . TYR A 1 141 ? -9.315 3.442 2.847 1.00 87.25 141 TYR A CA 1
ATOM 1047 C C . TYR A 1 141 ? -9.725 4.250 1.610 1.00 87.25 141 TYR A C 1
ATOM 1049 O O . TYR A 1 141 ? -9.309 3.911 0.505 1.00 87.25 141 TYR A O 1
ATOM 1057 N N . ARG A 1 142 ? -10.503 5.329 1.771 1.00 88.12 142 ARG A N 1
ATOM 1058 C CA . ARG A 1 142 ? -10.974 6.147 0.640 1.00 88.12 142 ARG A CA 1
ATOM 1059 C C . ARG A 1 142 ? -9.806 6.725 -0.157 1.00 88.12 142 ARG A C 1
ATOM 1061 O O . ARG A 1 142 ? -9.765 6.532 -1.370 1.00 88.12 142 ARG A O 1
ATOM 1068 N N . THR A 1 143 ? -8.833 7.335 0.516 1.00 89.25 143 THR A N 1
ATOM 1069 C CA . THR A 1 143 ? -7.641 7.911 -0.127 1.00 89.25 143 THR A CA 1
ATOM 1070 C C . THR A 1 143 ? -6.847 6.856 -0.895 1.00 89.25 143 THR A C 1
ATOM 1072 O O . THR A 1 143 ? -6.548 7.036 -2.073 1.00 89.25 143 THR A O 1
ATOM 1075 N N . HIS A 1 144 ? -6.550 5.719 -0.266 1.00 91.62 144 HIS A N 1
ATOM 1076 C CA . HIS A 1 144 ? -5.727 4.687 -0.895 1.00 91.62 144 HIS A CA 1
ATOM 1077 C C . HIS A 1 144 ? -6.469 3.854 -1.943 1.00 91.62 144 HIS A C 1
ATOM 1079 O O . HIS A 1 144 ? -5.840 3.348 -2.869 1.00 91.62 144 HIS A O 1
ATOM 1085 N N . SER A 1 145 ? -7.796 3.736 -1.849 1.00 89.69 145 SER A N 1
ATOM 1086 C CA . SER A 1 145 ? -8.607 3.044 -2.856 1.00 89.69 145 SER A CA 1
ATOM 1087 C C . SER A 1 145 ? -8.596 3.760 -4.207 1.00 89.69 145 SER A C 1
ATOM 1089 O O . SER A 1 145 ? -8.467 3.096 -5.232 1.00 89.69 145 SER A O 1
ATOM 1091 N N . ALA A 1 146 ? -8.637 5.098 -4.216 1.00 90.50 146 ALA A N 1
ATOM 1092 C CA . ALA A 1 146 ? -8.532 5.889 -5.440 1.00 90.50 146 ALA A CA 1
ATOM 1093 C C . ALA A 1 146 ? -7.153 5.720 -6.097 1.00 90.50 146 ALA A C 1
ATOM 1095 O O . ALA A 1 146 ? -7.063 5.375 -7.271 1.00 90.50 146 ALA A O 1
ATOM 1096 N N . THR A 1 147 ? -6.078 5.846 -5.316 1.00 91.00 147 THR A N 1
ATOM 1097 C CA . THR A 1 147 ? -4.710 5.606 -5.801 1.00 91.00 147 THR A CA 1
ATOM 1098 C C . THR A 1 147 ? -4.539 4.183 -6.341 1.00 91.00 147 THR A C 1
ATOM 1100 O O . THR A 1 147 ? -3.916 3.975 -7.379 1.00 91.00 147 THR A O 1
ATOM 1103 N N . MET A 1 148 ? -5.101 3.182 -5.659 1.00 86.94 148 MET A N 1
ATOM 1104 C CA . MET A 1 148 ? -5.038 1.789 -6.103 1.00 86.94 148 MET A CA 1
ATOM 1105 C C . MET A 1 148 ? -5.828 1.556 -7.396 1.00 86.94 148 MET A C 1
ATOM 1107 O O . MET A 1 148 ? -5.390 0.784 -8.245 1.00 86.94 148 MET A O 1
ATOM 1111 N N . TYR A 1 149 ? -6.964 2.231 -7.579 1.00 89.81 149 TYR A N 1
ATOM 1112 C CA . TYR A 1 149 ? -7.714 2.190 -8.834 1.00 89.81 149 TYR A CA 1
ATOM 1113 C C . TYR A 1 149 ? -6.833 2.627 -10.014 1.00 89.81 149 TYR A C 1
ATOM 1115 O O . TYR A 1 149 ? -6.762 1.930 -11.026 1.00 89.81 149 TYR A O 1
ATOM 1123 N N . GLU A 1 150 ? -6.122 3.747 -9.867 1.00 91.31 150 GLU A N 1
ATOM 1124 C CA . GLU A 1 150 ? -5.211 4.264 -10.895 1.00 91.31 150 GLU A CA 1
ATOM 1125 C C . GLU A 1 150 ? -4.062 3.291 -11.197 1.00 91.31 150 GLU A C 1
ATOM 1127 O O . GLU A 1 150 ? -3.704 3.097 -12.358 1.00 91.31 150 GLU A O 1
ATOM 1132 N N . GLU A 1 151 ? -3.513 2.628 -10.176 1.00 87.44 151 GLU A N 1
ATOM 1133 C CA . GLU A 1 151 ? -2.463 1.615 -10.346 1.00 87.44 151 GLU A CA 1
ATOM 1134 C C . GLU A 1 151 ? -2.954 0.376 -11.098 1.00 87.44 151 GLU A C 1
ATOM 1136 O O . GLU A 1 151 ? -2.269 -0.118 -11.996 1.00 87.44 151 GLU A O 1
ATOM 1141 N N . LEU A 1 152 ? -4.150 -0.117 -10.767 1.00 83.00 152 LEU A N 1
ATOM 1142 C CA . LEU A 1 152 ? -4.763 -1.243 -11.472 1.00 83.00 152 LEU A CA 1
ATOM 1143 C C . LEU A 1 152 ? -5.067 -0.886 -12.929 1.00 83.00 152 LEU A C 1
ATOM 1145 O O . LEU A 1 152 ? -4.827 -1.702 -13.821 1.00 83.00 152 LEU A O 1
ATOM 1149 N N . TRP A 1 153 ? -5.539 0.336 -13.181 1.00 86.62 153 TRP A N 1
ATOM 1150 C CA . TRP A 1 153 ? -5.749 0.844 -14.533 1.00 86.62 153 TRP A CA 1
ATOM 1151 C C . TRP A 1 153 ? -4.434 0.922 -15.316 1.00 86.62 153 TRP A C 1
ATOM 1153 O O . TRP A 1 153 ? -4.340 0.397 -16.425 1.00 86.62 153 TRP A O 1
ATOM 1163 N N . SER A 1 154 ? -3.398 1.511 -14.712 1.00 86.44 154 SER A N 1
ATOM 1164 C CA . SER A 1 154 ? -2.052 1.600 -15.284 1.00 86.44 154 SER A CA 1
ATOM 1165 C C . SER A 1 154 ? -1.516 0.214 -15.652 1.00 86.44 154 SER A C 1
ATOM 1167 O O . SER A 1 154 ? -1.185 -0.027 -16.814 1.00 86.44 154 SER A O 1
ATOM 1169 N N . LEU A 1 155 ? -1.550 -0.745 -14.720 1.00 80.12 155 LEU A N 1
ATOM 1170 C CA . LEU A 1 155 ? -1.158 -2.133 -14.985 1.00 80.12 155 LEU A CA 1
ATOM 1171 C C . LEU A 1 155 ? -1.947 -2.750 -16.146 1.00 80.12 155 LEU A C 1
ATOM 1173 O O . LEU A 1 155 ? -1.356 -3.365 -17.032 1.00 80.12 155 LEU A O 1
ATOM 1177 N N . ALA A 1 156 ? -3.270 -2.582 -16.170 1.00 76.44 156 ALA A N 1
ATOM 1178 C CA . ALA A 1 156 ? -4.107 -3.141 -17.226 1.00 76.44 156 ALA A CA 1
ATOM 1179 C C . ALA A 1 156 ? -3.741 -2.580 -18.610 1.00 76.44 156 ALA A C 1
ATOM 1181 O O . ALA A 1 156 ? -3.627 -3.347 -19.568 1.00 76.44 156 ALA A O 1
ATOM 1182 N N . THR A 1 157 ? -3.503 -1.267 -18.709 1.00 83.06 157 THR A N 1
ATOM 1183 C CA . THR A 1 157 ? -3.081 -0.621 -19.965 1.00 83.06 157 THR A CA 1
ATOM 1184 C C . THR A 1 157 ? -1.683 -1.047 -20.408 1.00 83.06 157 THR A C 1
ATOM 1186 O O . THR A 1 157 ? -1.443 -1.222 -21.599 1.00 83.06 157 THR A O 1
ATOM 1189 N N . GLU A 1 158 ? -0.766 -1.281 -19.470 1.00 77.69 158 GLU A N 1
ATOM 1190 C CA . GLU A 1 158 ? 0.586 -1.738 -19.787 1.00 77.69 158 GLU A CA 1
ATOM 1191 C C . GLU A 1 158 ? 0.608 -3.181 -20.307 1.00 77.69 158 GLU A C 1
ATOM 1193 O O . GLU A 1 158 ? 1.324 -3.472 -21.263 1.00 77.69 158 GLU A O 1
ATOM 1198 N N . PHE A 1 159 ? -0.187 -4.079 -19.715 1.00 69.50 159 PHE A N 1
ATOM 1199 C CA . PHE A 1 159 ? -0.246 -5.479 -20.148 1.00 69.50 159 PHE A CA 1
ATOM 1200 C C . PHE A 1 159 ? -1.029 -5.679 -21.445 1.00 69.50 159 PHE A C 1
ATOM 1202 O O . PHE A 1 159 ? -0.651 -6.523 -22.257 1.00 69.50 159 PHE A O 1
ATOM 1209 N N . ARG A 1 160 ? -2.134 -4.946 -21.640 1.00 72.06 160 ARG A N 1
ATOM 1210 C CA . ARG A 1 160 ? -2.982 -5.094 -22.834 1.00 72.06 160 ARG A CA 1
ATOM 1211 C C . ARG A 1 160 ? -2.544 -4.208 -24.007 1.00 72.06 160 ARG A C 1
ATOM 1213 O O . ARG A 1 160 ? -2.955 -4.474 -25.133 1.00 72.06 160 ARG A O 1
ATOM 1220 N N . GLY A 1 161 ? -1.695 -3.204 -23.777 1.00 76.94 161 GLY A N 1
ATOM 1221 C CA . GLY A 1 161 ? -1.281 -2.253 -24.808 1.00 76.94 161 GLY A CA 1
ATOM 1222 C C . GLY A 1 161 ? -2.401 -1.270 -25.184 1.00 76.94 161 GLY A C 1
ATOM 1223 O O . GLY A 1 161 ? -3.305 -1.036 -24.379 1.00 76.94 161 GLY A O 1
ATOM 1224 N N . PRO A 1 162 ? -2.354 -0.657 -26.385 1.00 83.19 162 PRO A N 1
ATOM 1225 C CA . PRO A 1 162 ? -3.388 0.268 -26.844 1.00 83.19 162 PRO A CA 1
ATOM 1226 C C . PRO A 1 162 ? -4.780 -0.371 -26.783 1.00 83.19 162 PRO A C 1
ATOM 1228 O O . PRO A 1 162 ? -5.033 -1.387 -27.426 1.00 83.19 162 PRO A O 1
ATOM 1231 N N . LEU A 1 163 ? -5.671 0.233 -25.998 1.00 86.81 163 LEU A N 1
ATOM 1232 C CA . LEU A 1 163 ? -7.026 -0.265 -25.786 1.00 86.81 163 LEU A CA 1
ATOM 1233 C C . LEU A 1 163 ? -7.986 0.344 -26.806 1.00 86.81 163 LEU A C 1
ATOM 1235 O O . LEU A 1 163 ? -7.956 1.552 -27.051 1.00 86.81 163 LEU A O 1
ATOM 1239 N N . ASP A 1 164 ? -8.875 -0.483 -27.347 1.00 92.25 164 ASP A N 1
ATOM 1240 C CA . ASP A 1 164 ? -10.100 0.007 -27.966 1.00 92.25 164 ASP A CA 1
ATOM 1241 C C . ASP A 1 164 ? -11.151 0.345 -26.891 1.00 92.25 164 ASP A C 1
ATOM 1243 O O . ASP A 1 164 ? -10.976 0.088 -25.694 1.00 92.25 164 ASP A O 1
ATOM 1247 N N . GLU A 1 165 ? -12.254 0.968 -27.309 1.00 93.25 165 GLU A N 1
ATOM 1248 C CA . GLU A 1 165 ? -13.307 1.386 -26.380 1.00 93.25 165 GLU A CA 1
ATOM 1249 C C . GLU A 1 165 ? -13.909 0.194 -25.619 1.00 93.25 165 GLU A C 1
ATOM 1251 O O . GLU A 1 165 ? -14.165 0.292 -24.417 1.00 93.25 165 GLU A O 1
ATOM 1256 N N . ALA A 1 166 ? -14.093 -0.947 -26.287 1.00 91.06 166 ALA A N 1
ATOM 1257 C CA . ALA A 1 166 ? -14.672 -2.139 -25.679 1.00 91.06 166 ALA A CA 1
ATOM 1258 C C . ALA A 1 166 ? -13.778 -2.698 -24.559 1.00 91.06 166 ALA A C 1
ATOM 1260 O O . ALA A 1 166 ? -14.261 -2.931 -23.448 1.00 91.06 166 ALA A O 1
ATOM 1261 N N . ALA A 1 167 ? -12.475 -2.843 -24.810 1.00 84.00 167 ALA A N 1
ATOM 1262 C CA . ALA A 1 167 ? -11.513 -3.318 -23.823 1.00 84.00 167 ALA A CA 1
ATOM 1263 C C . ALA A 1 167 ? -11.351 -2.334 -22.655 1.00 84.00 167 ALA A C 1
ATOM 1265 O O . ALA A 1 167 ? -11.242 -2.758 -21.502 1.00 84.00 167 ALA A O 1
ATOM 1266 N N . ALA A 1 168 ? -11.387 -1.023 -22.921 1.00 87.25 168 ALA A N 1
ATOM 1267 C CA . ALA A 1 168 ? -11.356 -0.010 -21.869 1.00 87.25 168 ALA A CA 1
ATOM 1268 C C . ALA A 1 168 ? -12.577 -0.116 -20.938 1.00 87.25 168 ALA A C 1
ATOM 1270 O O . ALA A 1 168 ? -12.428 -0.066 -19.715 1.00 87.25 168 ALA A O 1
ATOM 1271 N N . ARG A 1 169 ? -13.781 -0.320 -21.492 1.00 90.88 169 ARG A N 1
ATOM 1272 C CA . ARG A 1 169 ? -15.011 -0.518 -20.704 1.00 90.88 169 ARG A CA 1
ATOM 1273 C C . ARG A 1 169 ? -15.005 -1.821 -19.915 1.00 90.88 169 ARG A C 1
ATOM 1275 O O . ARG A 1 169 ? -15.485 -1.832 -18.785 1.00 90.88 169 ARG A O 1
ATOM 1282 N N . GLU A 1 170 ? -14.452 -2.893 -20.475 1.00 81.44 170 GLU A N 1
ATOM 1283 C CA . GLU A 1 170 ? -14.294 -4.175 -19.782 1.00 81.44 170 GLU A CA 1
ATOM 1284 C C . GLU A 1 170 ? -13.391 -4.033 -18.547 1.00 81.44 170 GLU A C 1
ATOM 1286 O O . GLU A 1 170 ? -13.783 -4.426 -17.447 1.00 81.44 170 GLU A O 1
ATOM 1291 N N . ILE A 1 171 ? -12.211 -3.418 -18.708 1.00 78.94 171 ILE A N 1
ATOM 1292 C CA . ILE A 1 171 ? -11.280 -3.163 -17.598 1.00 78.94 171 ILE A CA 1
ATOM 1293 C C . ILE A 1 171 ? -11.950 -2.289 -16.539 1.00 78.94 171 ILE A C 1
ATOM 1295 O O . ILE A 1 171 ? -11.911 -2.624 -15.355 1.00 78.94 171 ILE A O 1
ATOM 1299 N N . GLN A 1 172 ? -12.592 -1.198 -16.967 1.00 86.06 172 GLN A N 1
ATOM 1300 C CA . GLN A 1 172 ? -13.293 -0.285 -16.070 1.00 86.06 172 GLN A CA 1
ATOM 1301 C C . GLN A 1 172 ? -14.332 -1.043 -15.236 1.00 86.06 172 GLN A C 1
ATOM 1303 O O . GLN A 1 172 ? -14.303 -0.979 -14.011 1.00 86.06 172 GLN A O 1
ATOM 1308 N N . ALA A 1 173 ? -15.197 -1.824 -15.888 1.00 80.00 173 ALA A N 1
ATOM 1309 C CA . ALA A 1 173 ? -16.234 -2.595 -15.214 1.00 80.00 173 ALA A CA 1
ATOM 1310 C C . ALA A 1 173 ? -15.656 -3.622 -14.225 1.00 80.00 173 ALA A C 1
ATOM 1312 O O . ALA A 1 173 ? -16.224 -3.824 -13.150 1.00 80.00 173 ALA A O 1
ATOM 1313 N N . GLY A 1 174 ? -14.524 -4.249 -14.559 1.00 75.50 174 GLY A N 1
ATOM 1314 C CA . GLY A 1 174 ? -13.829 -5.180 -13.670 1.00 75.50 174 GLY A CA 1
ATOM 1315 C C . GLY A 1 174 ? -13.315 -4.507 -12.395 1.00 75.50 174 GLY A C 1
ATOM 1316 O O . GLY A 1 174 ? -13.583 -4.989 -11.291 1.00 75.50 174 GLY A O 1
ATOM 1317 N N . ILE A 1 175 ? -12.623 -3.372 -12.537 1.00 81.06 175 ILE A N 1
ATOM 1318 C CA . ILE A 1 175 ? -12.085 -2.613 -11.400 1.00 81.06 175 ILE A CA 1
ATOM 1319 C C . ILE A 1 175 ? -13.236 -2.020 -10.564 1.00 81.06 175 ILE A C 1
ATOM 1321 O O . ILE A 1 175 ? -13.252 -2.179 -9.341 1.00 81.06 175 ILE A O 1
ATOM 1325 N N . ASP A 1 176 ? -14.249 -1.431 -11.207 1.00 84.19 176 ASP A N 1
ATOM 1326 C CA . ASP A 1 176 ? -15.447 -0.892 -10.548 1.00 84.19 176 ASP A CA 1
ATOM 1327 C C . ASP A 1 176 ? -16.179 -1.972 -9.742 1.00 84.19 176 ASP A C 1
ATOM 1329 O O . ASP A 1 176 ? -16.552 -1.757 -8.584 1.00 84.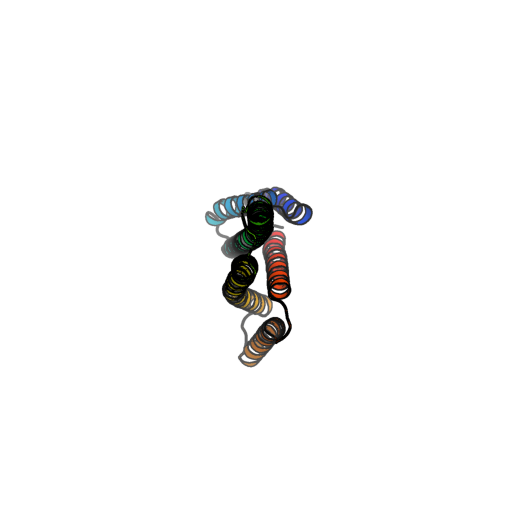19 176 ASP A O 1
ATOM 1333 N N . SER A 1 177 ? -16.363 -3.163 -10.322 1.00 77.69 177 SER A N 1
ATOM 1334 C CA . SER A 1 177 ? -17.013 -4.288 -9.646 1.00 77.69 177 SER A CA 1
ATOM 1335 C C . SER A 1 177 ? -16.243 -4.722 -8.398 1.00 77.69 177 SER A C 1
ATOM 1337 O O . SER A 1 177 ? -16.856 -5.015 -7.368 1.00 77.69 177 SER A O 1
ATOM 1339 N N . PHE A 1 178 ? -14.911 -4.737 -8.459 1.00 79.00 178 PHE A N 1
ATOM 1340 C CA . PHE A 1 178 ? -14.068 -5.073 -7.316 1.00 79.00 178 PHE A CA 1
ATOM 1341 C C . PHE A 1 178 ? -14.238 -4.067 -6.164 1.00 79.00 178 PHE A C 1
ATOM 1343 O O . PHE A 1 178 ? -14.556 -4.460 -5.037 1.00 79.00 178 PHE A O 1
ATOM 1350 N N . PHE A 1 179 ? -14.116 -2.763 -6.437 1.00 81.94 179 PHE A N 1
ATOM 1351 C CA . PHE A 1 179 ? -14.259 -1.732 -5.400 1.00 81.94 179 PHE A CA 1
ATOM 1352 C C . PHE A 1 179 ? -15.691 -1.600 -4.875 1.00 81.94 179 PHE A C 1
ATOM 1354 O O . PHE A 1 179 ? -15.892 -1.336 -3.684 1.00 81.94 179 PHE A O 1
ATOM 1361 N N . LYS A 1 180 ? -16.698 -1.856 -5.717 1.00 86.06 180 LYS A N 1
ATOM 1362 C CA . LYS A 1 180 ? -18.098 -1.957 -5.289 1.00 86.06 180 LYS A CA 1
ATOM 1363 C C . LYS A 1 180 ? -18.308 -3.130 -4.331 1.00 86.06 180 LYS A C 1
ATOM 1365 O O . LYS A 1 180 ? -19.011 -2.981 -3.331 1.00 86.06 180 LYS A O 1
ATOM 1370 N N . GLY A 1 181 ? -17.669 -4.271 -4.596 1.00 78.75 181 GLY A N 1
ATOM 1371 C CA . GLY A 1 181 ? -17.654 -5.418 -3.689 1.00 78.75 181 GLY A CA 1
ATOM 1372 C C . GLY A 1 181 ? -17.092 -5.047 -2.316 1.00 78.75 181 GLY A C 1
ATOM 1373 O O . GLY A 1 181 ? -17.761 -5.246 -1.304 1.00 78.75 181 GLY A O 1
ATOM 1374 N N . LEU A 1 182 ? -15.922 -4.402 -2.275 1.00 78.00 182 LEU A N 1
ATOM 1375 C CA . LEU A 1 182 ? -15.310 -3.942 -1.020 1.00 78.00 182 LEU A CA 1
ATOM 1376 C C . LEU A 1 182 ? -16.157 -2.896 -0.278 1.00 78.00 182 LEU A C 1
ATOM 1378 O O . LEU A 1 182 ? -16.197 -2.891 0.952 1.00 78.00 182 LEU A O 1
ATOM 1382 N N . SER A 1 183 ? -16.864 -2.037 -1.010 1.00 84.31 183 SER A N 1
ATOM 1383 C CA . SER A 1 183 ? -17.721 -0.984 -0.446 1.00 84.31 183 SER A CA 1
ATOM 1384 C C . SER A 1 183 ? -19.121 -1.469 -0.052 1.00 84.31 183 SER A C 1
ATOM 1386 O O . SER A 1 183 ? -19.948 -0.665 0.382 1.00 84.31 183 SER A O 1
ATOM 1388 N N . SER A 1 184 ? -19.418 -2.764 -0.202 1.00 86.19 184 SER A N 1
ATOM 1389 C CA . SER A 1 184 ? -20.757 -3.301 0.046 1.00 86.19 184 SER A CA 1
ATOM 1390 C C . SER A 1 184 ? -21.176 -3.179 1.522 1.00 86.19 184 SER A C 1
ATOM 1392 O O . SER A 1 184 ? -20.335 -3.315 2.424 1.00 86.19 184 SER A O 1
ATOM 1394 N N . PRO A 1 185 ? -22.478 -2.951 1.802 1.00 79.88 185 PRO A N 1
ATOM 1395 C CA . PRO A 1 185 ? -22.996 -2.955 3.166 1.00 79.88 185 PRO A CA 1
ATOM 1396 C C . PRO A 1 185 ? -22.668 -4.285 3.856 1.00 79.88 185 PRO A C 1
ATOM 1398 O O . PRO A 1 185 ? -23.009 -5.349 3.349 1.00 79.88 185 PRO A O 1
ATOM 1401 N N . GLY A 1 186 ? -21.986 -4.225 5.001 1.00 79.50 186 GLY A N 1
ATOM 1402 C CA . GLY A 1 186 ? -21.591 -5.407 5.779 1.00 79.50 186 GLY A CA 1
ATOM 1403 C C . GLY A 1 186 ? -20.105 -5.770 5.715 1.00 79.50 186 GLY A C 1
ATOM 1404 O O . GLY A 1 186 ? -19.637 -6.485 6.597 1.00 79.50 186 GLY A O 1
ATOM 1405 N N . VAL A 1 187 ? -19.336 -5.236 4.759 1.00 78.31 187 VAL A N 1
ATOM 1406 C CA . VAL A 1 187 ? -17.868 -5.383 4.764 1.00 78.31 187 VAL A CA 1
ATOM 1407 C C . VAL A 1 187 ? -17.276 -4.420 5.792 1.00 78.31 187 VAL A C 1
ATOM 1409 O O . VAL A 1 187 ? -17.503 -3.210 5.694 1.00 78.31 187 VAL A O 1
ATOM 1412 N N . LYS A 1 188 ? -16.527 -4.932 6.778 1.00 83.88 188 LYS A N 1
ATOM 1413 C CA . LYS A 1 188 ? -15.902 -4.100 7.819 1.00 83.88 188 LYS A CA 1
ATOM 1414 C C . LYS A 1 188 ? -14.730 -3.314 7.239 1.00 83.88 188 LYS A C 1
ATOM 1416 O O . LYS A 1 188 ? -14.045 -3.790 6.339 1.00 83.88 188 LYS A O 1
ATOM 1421 N N . VAL A 1 189 ? -14.465 -2.123 7.778 1.00 83.69 189 VAL A N 1
ATOM 1422 C CA . VAL A 1 189 ? -13.370 -1.270 7.285 1.00 83.69 189 VAL A CA 1
ATOM 1423 C C . VAL A 1 189 ? -12.000 -1.954 7.414 1.00 83.69 189 VAL A C 1
ATOM 1425 O O . VAL A 1 189 ? -11.183 -1.836 6.507 1.00 83.69 189 VAL A O 1
ATOM 1428 N N . ASP A 1 190 ? -11.795 -2.750 8.469 1.00 76.75 190 ASP A N 1
ATOM 1429 C CA . ASP A 1 190 ? -10.583 -3.553 8.683 1.00 76.75 190 ASP A CA 1
ATOM 1430 C C . ASP A 1 190 ? -10.348 -4.532 7.514 1.00 76.75 190 ASP A C 1
ATOM 1432 O O . ASP A 1 190 ? -9.234 -4.619 6.997 1.00 76.75 190 ASP A O 1
ATOM 1436 N N . ASP A 1 191 ? -11.406 -5.191 7.024 1.00 74.25 191 ASP A N 1
ATOM 1437 C CA . ASP A 1 191 ? -11.331 -6.123 5.889 1.00 74.25 191 ASP A CA 1
ATOM 1438 C C . ASP A 1 191 ? -11.008 -5.383 4.579 1.00 74.25 191 ASP A C 1
ATOM 1440 O O . ASP A 1 191 ? -10.215 -5.850 3.760 1.00 74.25 191 ASP A O 1
ATOM 1444 N N . ARG A 1 192 ? -11.580 -4.184 4.392 1.00 83.19 192 ARG A N 1
ATOM 1445 C CA . ARG A 1 192 ? -11.311 -3.330 3.221 1.00 83.19 192 ARG A CA 1
ATOM 1446 C C . ARG A 1 192 ? -9.855 -2.867 3.179 1.00 83.19 192 ARG A C 1
ATOM 1448 O O . ARG A 1 192 ? -9.226 -2.886 2.121 1.00 83.19 192 ARG A O 1
ATOM 1455 N N . VAL A 1 193 ? -9.318 -2.459 4.326 1.00 80.69 193 VAL A N 1
ATOM 1456 C CA . VAL A 1 193 ? -7.922 -2.027 4.468 1.00 80.69 193 VAL A CA 1
ATOM 1457 C C . VAL A 1 193 ? -6.966 -3.201 4.283 1.00 80.69 193 VAL A C 1
ATOM 1459 O O . VAL A 1 193 ? -5.961 -3.049 3.591 1.00 80.69 193 VAL A O 1
ATOM 1462 N N . ALA A 1 194 ? -7.295 -4.382 4.813 1.00 73.94 194 ALA A N 1
ATOM 1463 C CA . ALA A 1 194 ? -6.511 -5.594 4.589 1.00 73.94 194 ALA A CA 1
ATOM 1464 C C . ALA A 1 194 ? -6.450 -5.974 3.098 1.00 73.94 194 ALA A C 1
ATOM 1466 O O . ALA A 1 194 ? -5.374 -6.293 2.591 1.00 73.94 194 ALA A O 1
ATOM 1467 N N . ALA A 1 195 ? -7.569 -5.868 2.373 1.00 73.00 195 ALA A N 1
ATOM 1468 C CA . ALA A 1 195 ? -7.597 -6.093 0.929 1.00 73.00 195 ALA A CA 1
ATOM 1469 C C . ALA A 1 195 ? -6.706 -5.092 0.168 1.00 73.00 195 ALA A C 1
ATOM 1471 O O . ALA A 1 195 ? -5.924 -5.496 -0.692 1.00 73.00 195 ALA A O 1
ATOM 1472 N N . LEU A 1 196 ? -6.754 -3.797 0.514 1.00 79.12 196 LEU A N 1
ATOM 1473 C CA . LEU A 1 196 ? -5.844 -2.798 -0.068 1.00 79.12 196 LEU A CA 1
ATOM 1474 C C . LEU A 1 196 ? -4.375 -3.082 0.260 1.00 79.12 196 LEU A C 1
ATOM 1476 O O . LEU A 1 196 ? -3.513 -2.922 -0.602 1.00 79.12 196 LEU A O 1
ATOM 1480 N N . TYR A 1 197 ? -4.082 -3.532 1.480 1.00 75.44 197 TYR A N 1
ATOM 1481 C CA . TYR A 1 197 ? -2.726 -3.879 1.901 1.00 75.44 197 TYR A CA 1
ATOM 1482 C C . TYR A 1 197 ? -2.158 -5.020 1.052 1.00 75.44 197 TYR A C 1
ATOM 1484 O O . TYR A 1 197 ? -1.034 -4.933 0.557 1.00 75.44 197 TYR A O 1
ATOM 1492 N N . GLN A 1 198 ? -2.967 -6.054 0.810 1.00 70.69 198 GLN A N 1
ATOM 1493 C CA . GLN A 1 198 ? -2.611 -7.161 -0.076 1.00 70.69 198 GLN A CA 1
ATOM 1494 C C . GLN A 1 198 ? -2.405 -6.696 -1.522 1.00 70.69 198 GLN A C 1
ATOM 1496 O O . GLN A 1 198 ? -1.427 -7.098 -2.150 1.00 70.69 198 GLN A O 1
ATOM 1501 N N . LEU A 1 199 ? -3.271 -5.819 -2.039 1.00 75.75 199 LEU A N 1
ATOM 1502 C CA . LEU A 1 199 ? -3.128 -5.270 -3.389 1.00 75.75 199 LEU A CA 1
ATOM 1503 C C . LEU A 1 199 ? -1.838 -4.468 -3.565 1.00 75.75 199 LEU A C 1
ATOM 1505 O O . LEU A 1 199 ? -1.155 -4.646 -4.571 1.00 75.75 199 LEU A O 1
ATOM 1509 N N . TYR A 1 200 ? -1.452 -3.647 -2.586 1.00 78.88 200 TYR A N 1
ATOM 1510 C CA . TYR A 1 200 ? -0.153 -2.975 -2.625 1.00 78.88 200 TYR A CA 1
ATOM 1511 C C . TYR A 1 200 ? 1.013 -3.969 -2.602 1.00 78.88 200 TYR A C 1
ATOM 1513 O O . TYR A 1 200 ? 1.972 -3.788 -3.350 1.00 78.88 200 TYR A O 1
ATOM 1521 N N . GLY A 1 201 ? 0.930 -5.037 -1.801 1.00 70.38 201 GLY A N 1
ATOM 1522 C CA . GLY A 1 201 ? 1.940 -6.099 -1.801 1.00 70.38 201 GLY A CA 1
ATOM 1523 C C . GLY A 1 201 ? 2.082 -6.778 -3.169 1.00 70.38 201 GLY A C 1
ATOM 1524 O O . GLY A 1 201 ? 3.198 -6.968 -3.657 1.00 70.38 201 GLY A O 1
ATOM 1525 N N . ILE A 1 202 ? 0.958 -7.077 -3.829 1.00 73.62 202 ILE A N 1
ATOM 1526 C CA . ILE A 1 202 ? 0.929 -7.632 -5.191 1.00 73.62 202 ILE A CA 1
ATOM 1527 C C . ILE A 1 202 ? 1.502 -6.633 -6.203 1.00 73.62 202 ILE A C 1
ATOM 1529 O O . ILE A 1 202 ? 2.300 -7.019 -7.053 1.00 73.62 202 ILE A O 1
ATOM 1533 N 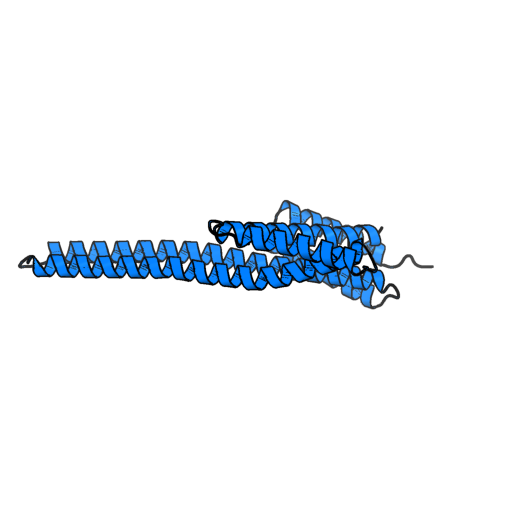N . LEU A 1 203 ? 1.154 -5.349 -6.101 1.00 77.62 203 LEU A N 1
ATOM 1534 C CA . LEU A 1 203 ? 1.691 -4.303 -6.969 1.00 77.62 203 LEU A CA 1
ATOM 1535 C C . LEU A 1 203 ? 3.218 -4.210 -6.848 1.00 77.62 203 LEU A C 1
ATOM 1537 O O . LEU A 1 203 ? 3.910 -4.205 -7.864 1.00 77.62 203 LEU A O 1
ATOM 1541 N N . VAL A 1 204 ? 3.756 -4.204 -5.624 1.00 77.31 204 VAL A N 1
ATOM 1542 C CA . VAL A 1 204 ? 5.209 -4.218 -5.389 1.00 77.31 204 VAL A CA 1
ATOM 1543 C C . VAL A 1 204 ? 5.852 -5.453 -6.025 1.00 77.31 204 VAL A C 1
ATOM 1545 O O . VAL A 1 204 ? 6.851 -5.314 -6.729 1.00 77.31 204 VAL A O 1
ATOM 1548 N N . LEU A 1 205 ? 5.264 -6.643 -5.849 1.00 74.12 205 LEU A N 1
ATOM 1549 C CA . LEU A 1 205 ? 5.742 -7.877 -6.488 1.00 74.12 205 LEU A CA 1
ATOM 1550 C C . LEU A 1 205 ? 5.789 -7.758 -8.012 1.00 74.12 205 LEU A C 1
ATOM 1552 O O . LEU A 1 205 ? 6.803 -8.100 -8.618 1.00 74.12 205 LEU A O 1
ATOM 1556 N N . LEU A 1 206 ? 4.714 -7.266 -8.627 1.00 75.25 206 LEU A N 1
ATOM 1557 C CA . LEU A 1 206 ? 4.614 -7.126 -10.078 1.00 75.25 206 LEU A CA 1
ATOM 1558 C C . LEU A 1 206 ? 5.643 -6.129 -10.615 1.00 75.25 206 LEU A C 1
ATOM 1560 O O . LEU A 1 206 ? 6.379 -6.455 -11.545 1.00 75.25 206 LEU A O 1
ATOM 1564 N N . ARG A 1 207 ? 5.746 -4.939 -10.009 1.00 83.19 207 ARG A N 1
ATOM 1565 C CA . ARG A 1 207 ? 6.677 -3.891 -10.459 1.00 83.19 207 ARG A CA 1
ATOM 1566 C C . ARG A 1 207 ? 8.138 -4.293 -10.261 1.00 83.19 207 ARG A C 1
ATOM 1568 O O . ARG A 1 207 ? 8.954 -4.109 -11.161 1.00 83.19 207 ARG A O 1
ATOM 1575 N N . CYS A 1 208 ? 8.481 -4.875 -9.113 1.00 76.94 208 CYS A N 1
ATOM 1576 C CA . CYS A 1 208 ? 9.837 -5.366 -8.870 1.00 76.94 208 CYS A CA 1
ATOM 1577 C C . CYS A 1 208 ? 10.167 -6.602 -9.722 1.00 76.94 208 CYS A C 1
ATOM 1579 O O . CYS A 1 208 ? 11.315 -6.764 -10.131 1.00 76.94 208 CYS A O 1
ATOM 1581 N N . GLY A 1 209 ? 9.179 -7.451 -10.018 1.00 73.56 209 GLY A N 1
ATOM 1582 C CA . GLY A 1 209 ? 9.31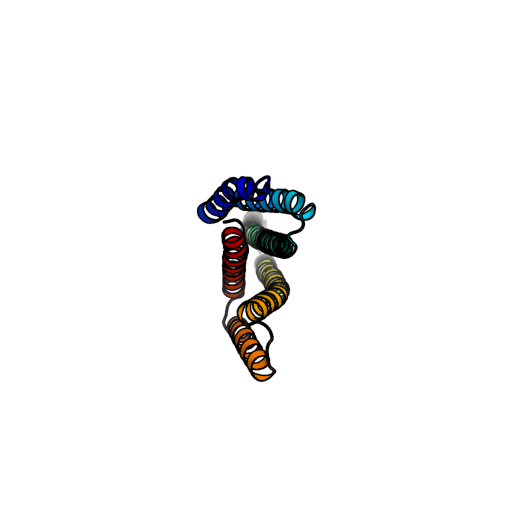7 -8.600 -10.910 1.00 73.56 209 GLY A CA 1
ATOM 1583 C C . GLY A 1 209 ? 9.609 -8.198 -12.357 1.00 73.56 209 GLY A C 1
ATOM 1584 O O . GLY A 1 209 ? 10.557 -8.720 -12.941 1.00 73.56 209 GLY A O 1
ATOM 1585 N N . ASP A 1 210 ? 8.857 -7.240 -12.911 1.00 79.25 210 ASP A N 1
ATOM 1586 C CA . ASP A 1 210 ? 9.121 -6.655 -14.239 1.00 79.25 210 ASP A CA 1
ATOM 1587 C C . ASP A 1 210 ? 10.529 -6.043 -14.300 1.00 79.25 210 ASP A C 1
ATOM 1589 O O . ASP A 1 210 ? 11.302 -6.333 -15.215 1.00 79.25 210 ASP A O 1
ATOM 1593 N N . LEU A 1 211 ? 10.926 -5.292 -13.266 1.00 82.06 211 LEU A N 1
ATOM 1594 C CA . LEU A 1 211 ? 12.279 -4.744 -13.178 1.00 82.06 211 LEU A CA 1
ATOM 1595 C C . LEU A 1 211 ? 13.355 -5.845 -13.154 1.00 82.06 211 LEU A C 1
ATOM 1597 O O . LEU A 1 211 ? 14.344 -5.746 -13.877 1.00 82.06 211 LEU A O 1
ATOM 1601 N N . LEU A 1 212 ? 13.168 -6.915 -12.371 1.00 77.00 212 LEU A N 1
ATOM 1602 C CA . LEU A 1 212 ? 14.101 -8.048 -12.341 1.00 77.00 212 LEU A CA 1
ATOM 1603 C C . LEU A 1 212 ? 14.229 -8.744 -13.699 1.00 77.00 212 LEU A C 1
ATOM 1605 O O . LEU A 1 212 ? 15.317 -9.212 -14.030 1.00 77.00 212 LEU A O 1
ATOM 1609 N N . GLN A 1 213 ? 13.144 -8.846 -14.469 1.00 77.75 213 GLN A N 1
ATOM 1610 C CA . GLN A 1 213 ? 13.184 -9.431 -15.811 1.00 77.75 213 GLN A CA 1
ATOM 1611 C C . GLN A 1 213 ? 13.986 -8.563 -16.781 1.00 77.75 213 GLN A C 1
ATOM 1613 O O . GLN A 1 213 ? 14.758 -9.101 -17.563 1.00 77.75 213 GLN A O 1
ATOM 1618 N N . ARG A 1 214 ? 13.849 -7.237 -16.694 1.00 81.25 214 ARG A N 1
ATOM 1619 C CA . ARG A 1 214 ? 14.565 -6.278 -17.552 1.00 81.25 214 ARG A CA 1
ATOM 1620 C C . ARG A 1 214 ? 16.047 -6.118 -17.205 1.00 81.25 214 ARG A C 1
ATOM 1622 O O . ARG A 1 214 ? 16.817 -5.645 -18.032 1.00 81.25 214 ARG A O 1
ATOM 1629 N N . LEU A 1 215 ? 16.440 -6.470 -15.980 1.00 75.06 215 LEU A N 1
ATOM 1630 C CA . LEU A 1 215 ? 17.833 -6.431 -15.520 1.00 75.06 215 LEU A CA 1
ATOM 1631 C C . LEU A 1 215 ? 18.651 -7.679 -15.911 1.00 75.06 215 LEU A C 1
ATOM 1633 O O . LEU A 1 215 ? 19.873 -7.659 -15.746 1.00 75.06 215 LEU A O 1
ATOM 1637 N N . LYS A 1 216 ? 17.997 -8.751 -16.375 1.00 68.75 216 LYS A N 1
ATOM 1638 C CA . LYS A 1 216 ? 18.627 -10.001 -16.832 1.00 68.75 216 LYS A CA 1
ATOM 1639 C C . LYS A 1 216 ? 18.919 -9.963 -18.327 1.00 68.75 216 LYS A C 1
ATOM 1641 O O . LYS A 1 216 ? 19.994 -10.485 -18.700 1.00 68.75 216 LYS A O 1
#

Radius of gyration: 26.0 Å; chains: 1; bounding box: 62×24×84 Å

pLDDT: mean 73.53, std 13.69, range [32.16, 93.25]

Sequence (216 aa):
MPKTGAGNLAGPFQEALTAAFSRMDDGATFRLRSELSAMRAVVAGGKDKDLLASVDRALEAVGRFHAFASEVKGFVLSRDFSAKASLYDIGSIGILAVENILTADRVSLFRLLMSGLSEGLAFLASRQYIYGSTAVLESLYRTHSATMYEELWSLATEFRGPLDEAAAREIQAGIDSFFKGLSSPGVKVDDRVAALYQLYGILVLLRCGDLLQRLK

Secondary structure (DSSP, 8-state):
-PPPGGGGTHHHHHHHHHHHHHH-SHHHHHHHHHHHHHHHHHHHTSS-HHHHHHHHHHHHHHHHHHHHHHHHHHHHHHHHHHHHHHHHHHHHHHHHHHHHHHT-SS--HHHHHHHHHHHHHHHHHHHHHHHHHHHHHHHHHHHHHHHHHHHHHHHHHHHH-SPPHHHHHHHHHHHHHHHHHHTSTT--HHHHHHHHHHHHHHHHHHHHHHHHHHT-